Protein AF-A0A023EQU2-F1 (afdb_monomer_lite)

Radius of gyration: 35.56 Å; chains: 1; bounding box: 88×78×124 Å

Organism: Aedes albopictus (NCBI:txid7160)

Sequence (369 aa):
ERSNMHNITMAAKHLLVTWEKMLWKFNSVKTRIEELSNLYASFNSEYENIIVSLTQIDVKVTNIKHLQEETDAQTTETKLKCLRDLHNELKYVINLFDAQDELGSSLIELLPDKSVMSEEVQNRIMEYHQLANNIKLTLDSLLDQTNYGHTEKAERDYAVQVDTLSPLSLTAKDAYLYQLRTAIAEAKSNLALLKSSISEINASNFMTSTQTISKASAACESSIELIKHLNALLTSECNCSEEEAMSSSIKQESDKYTLYLSEWHTKQQKLEELSNDDYLTCPLCTNRNWQQIDNDLWRLEQWLSMAEASQRSQHTQPSNDIDTLEDAIQDHREFLLDLDSHKSIIKSLNIVGEHLATHTLDTEKDCKT

pLDDT: mean 80.55, std 15.15, range [35.25, 95.31]

Secondary structure (DSSP, 8-state):
-HHHHHHHHHHHHHHHHHHHHHHHHHHHHHHHHHHHHHHHHHHHHHHHHHHHHHHHHHHHHHHHHHHTTT-TTS-HHHHHHHHHHHHHHHHHHHTTHHHHHHHHHHHHHHSPTT-HHHHHHHHHHHHHHHHHHHHHHHHHHHHHHHHHHHHHHHHHHTS--------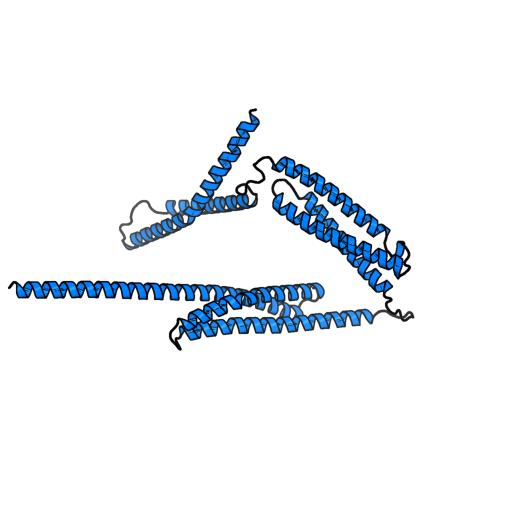----HHHHHHHHHHHHHHHHHHHHHHHHHHHHH--GGGHHHHHHHHHHHHHHHHHHHHHHHHHHHHHHHTS---TTTTTHHHHHHHHHHHHHHHHHHHHHHHHHHHHHTSTTSS-TTSSHHHHHHHHHHHHHHHHHHHHHHHHHHHS-SS--SSHHHHHHHHHHHHHHHHHHHHHHHHHHHHHHHHHHHHHHHHHHHHHTT-

InterPro domains:
  IPR052403 LINC complex-associated protein [PTHR47535] (12-365)

Structure (mmCIF, N/CA/C/O backbone):
data_AF-A0A023EQU2-F1
#
_entry.id   AF-A0A023EQU2-F1
#
loop_
_atom_site.group_PDB
_atom_site.id
_atom_site.type_symbol
_atom_site.label_atom_id
_atom_site.label_alt_id
_atom_site.label_comp_id
_atom_site.label_asym_id
_atom_site.label_entity_id
_atom_site.label_seq_id
_atom_site.pdbx_PDB_ins_code
_atom_site.Cartn_x
_atom_site.Cartn_y
_atom_site.Cartn_z
_atom_site.occupancy
_atom_site.B_iso_or_equiv
_atom_site.auth_seq_id
_atom_site.auth_comp_id
_atom_site.auth_asym_id
_atom_site.auth_atom_id
_atom_site.pdbx_PDB_model_num
ATOM 1 N N . GLU A 1 1 ? 26.580 -16.297 -72.692 1.00 54.62 1 GLU A N 1
ATOM 2 C CA . GLU A 1 1 ? 26.832 -15.219 -71.702 1.00 54.62 1 GLU A CA 1
ATOM 3 C C . GLU A 1 1 ? 25.562 -14.673 -71.034 1.00 54.62 1 GLU A C 1
ATOM 5 O O . GLU A 1 1 ? 25.450 -14.813 -69.823 1.00 54.62 1 GLU A O 1
ATOM 10 N N . ARG A 1 2 ? 24.555 -14.157 -71.765 1.00 56.75 2 ARG A N 1
ATOM 11 C CA . ARG A 1 2 ? 23.311 -13.602 -71.163 1.00 56.75 2 ARG A CA 1
ATOM 12 C C . ARG A 1 2 ? 22.527 -14.558 -70.244 1.00 56.75 2 ARG A C 1
ATOM 14 O O . ARG A 1 2 ? 22.042 -14.127 -69.205 1.00 56.75 2 ARG A O 1
ATOM 21 N N . SER A 1 3 ? 22.447 -15.848 -70.582 1.00 61.75 3 SER A N 1
ATOM 22 C CA . SER A 1 3 ? 21.775 -16.853 -69.735 1.00 61.75 3 SER A CA 1
ATOM 23 C C . SER A 1 3 ? 22.495 -17.090 -68.402 1.00 61.75 3 SER A C 1
ATOM 25 O O . SER A 1 3 ? 21.851 -17.398 -67.407 1.00 61.75 3 SER A O 1
ATOM 27 N N . ASN A 1 4 ? 23.821 -16.924 -68.369 1.00 68.25 4 ASN A N 1
ATOM 28 C CA . ASN A 1 4 ? 24.623 -17.146 -67.166 1.00 68.25 4 ASN A CA 1
ATOM 29 C C . ASN A 1 4 ? 24.463 -15.969 -66.190 1.00 68.25 4 ASN A C 1
ATOM 31 O O . ASN A 1 4 ? 24.266 -16.158 -64.996 1.00 68.25 4 ASN A O 1
ATOM 35 N N . MET A 1 5 ? 24.427 -14.746 -66.730 1.00 68.88 5 MET A N 1
ATOM 36 C CA . MET A 1 5 ? 24.171 -13.530 -65.958 1.00 68.88 5 MET A CA 1
ATOM 37 C C . MET A 1 5 ? 22.762 -13.527 -65.345 1.00 68.88 5 MET A C 1
ATOM 39 O O . MET A 1 5 ? 22.615 -13.220 -64.167 1.00 68.88 5 MET A O 1
ATOM 43 N N . HIS A 1 6 ? 21.739 -13.947 -66.101 1.00 76.06 6 HIS A N 1
ATOM 44 C CA . HIS A 1 6 ? 20.369 -14.071 -65.589 1.00 76.06 6 HIS A CA 1
ATOM 45 C C . HIS A 1 6 ? 20.263 -15.074 -64.428 1.00 76.06 6 HIS A C 1
ATOM 47 O O . HIS A 1 6 ? 19.652 -14.764 -63.406 1.00 76.06 6 HIS A O 1
ATOM 53 N N . ASN A 1 7 ? 20.916 -16.236 -64.543 1.00 78.56 7 ASN A N 1
ATOM 54 C CA . ASN A 1 7 ? 20.935 -17.249 -63.485 1.00 78.56 7 ASN A CA 1
ATOM 55 C C . ASN A 1 7 ? 21.607 -16.732 -62.202 1.00 78.56 7 ASN A C 1
ATOM 57 O O . ASN A 1 7 ? 21.079 -16.934 -61.110 1.00 78.56 7 ASN A O 1
ATOM 61 N N . ILE A 1 8 ? 22.723 -16.004 -62.328 1.00 79.12 8 ILE A N 1
ATOM 62 C CA . ILE A 1 8 ? 23.419 -15.391 -61.186 1.00 79.12 8 ILE A CA 1
ATOM 63 C C . ILE A 1 8 ? 22.542 -14.316 -60.525 1.00 79.12 8 ILE A C 1
ATOM 65 O O . ILE A 1 8 ? 22.414 -14.292 -59.302 1.00 79.12 8 ILE A O 1
ATOM 69 N N . THR A 1 9 ? 21.884 -13.453 -61.307 1.00 81.44 9 THR A N 1
ATOM 70 C CA . THR A 1 9 ? 20.987 -12.419 -60.760 1.00 81.44 9 THR A CA 1
ATOM 71 C C . THR A 1 9 ? 19.769 -13.024 -60.057 1.00 81.44 9 THR A C 1
ATOM 73 O O . THR A 1 9 ? 19.351 -12.521 -59.015 1.00 81.44 9 THR A O 1
ATOM 76 N N . MET A 1 10 ? 19.205 -14.115 -60.583 1.00 84.25 10 MET A N 1
ATOM 77 C CA . MET A 1 10 ? 18.092 -14.826 -59.942 1.00 84.25 10 MET A CA 1
ATOM 78 C C . MET A 1 10 ? 18.515 -15.509 -58.635 1.00 84.25 10 MET A C 1
ATOM 80 O O . MET A 1 10 ? 17.793 -15.413 -57.644 1.00 84.25 10 MET A O 1
ATOM 84 N N . ALA A 1 11 ? 19.702 -16.124 -58.593 1.00 85.06 11 ALA A N 1
ATOM 85 C CA . ALA A 1 11 ? 20.258 -16.705 -57.370 1.00 85.06 11 ALA A CA 1
ATOM 86 C C . ALA A 1 11 ? 20.533 -15.637 -56.295 1.00 85.06 11 ALA A C 1
ATOM 88 O O . ALA A 1 11 ? 20.167 -15.823 -55.135 1.00 85.06 11 ALA A O 1
ATOM 89 N N . ALA A 1 12 ? 21.098 -14.488 -56.683 1.00 84.56 12 ALA A N 1
ATOM 90 C CA . ALA A 1 12 ? 21.321 -13.359 -55.780 1.00 84.56 12 ALA A CA 1
ATOM 91 C C . ALA A 1 12 ? 20.002 -12.800 -55.217 1.00 84.56 12 ALA A C 1
ATOM 93 O O . ALA A 1 12 ? 19.894 -12.572 -54.014 1.00 84.56 12 ALA A O 1
ATOM 94 N N . LYS A 1 13 ? 18.964 -12.653 -56.054 1.00 88.94 13 LYS A N 1
ATOM 95 C CA . LYS A 1 13 ? 17.621 -12.254 -55.597 1.00 88.94 13 LYS A CA 1
ATOM 96 C C . LYS A 1 13 ? 17.021 -13.260 -54.613 1.00 88.94 13 LYS A C 1
ATOM 98 O O . LYS A 1 13 ? 16.461 -12.852 -53.602 1.00 88.94 13 LYS A O 1
ATOM 103 N N . HIS A 1 14 ? 17.149 -14.560 -54.879 1.00 91.69 14 HIS A N 1
ATOM 104 C CA . HIS A 1 14 ? 16.659 -15.595 -53.968 1.00 91.69 14 HIS A CA 1
ATOM 105 C C . HIS A 1 14 ? 17.388 -15.563 -52.614 1.00 91.69 14 HIS A C 1
ATOM 107 O O . HIS A 1 14 ? 16.750 -15.685 -51.566 1.00 91.69 14 HIS A O 1
ATOM 113 N N . LEU A 1 15 ? 18.710 -15.366 -52.623 1.00 91.50 15 LEU A N 1
ATOM 114 C CA . LEU A 1 15 ? 19.512 -15.194 -51.409 1.00 91.50 15 LEU A CA 1
ATOM 115 C C . LEU A 1 15 ? 19.062 -13.974 -50.600 1.00 91.50 15 LEU A C 1
ATOM 117 O O . LEU A 1 15 ? 18.853 -14.111 -49.399 1.00 91.50 15 LEU A O 1
ATOM 121 N N . LEU A 1 16 ? 18.836 -12.827 -51.247 1.00 91.62 16 LEU A N 1
ATOM 122 C CA . LEU A 1 16 ? 18.351 -11.615 -50.576 1.00 91.62 16 LEU A CA 1
ATOM 123 C C . LEU A 1 16 ? 16.978 -11.824 -49.923 1.00 91.62 16 LEU A C 1
ATOM 125 O O . LEU A 1 16 ? 16.813 -11.523 -48.747 1.00 91.62 16 LEU A O 1
ATOM 129 N N . VAL A 1 17 ? 16.020 -12.433 -50.629 1.00 92.75 17 VAL A N 1
ATOM 130 C CA . VAL A 1 17 ? 14.689 -12.734 -50.063 1.00 92.75 17 VAL A CA 1
ATOM 131 C C . VAL A 1 17 ? 14.781 -13.732 -48.903 1.00 92.75 17 VAL A C 1
ATOM 133 O O . VAL A 1 17 ? 14.042 -13.638 -47.922 1.00 92.75 17 VAL A O 1
ATOM 136 N N . THR A 1 18 ? 15.682 -14.712 -48.997 1.00 91.44 18 THR A N 1
ATOM 137 C CA . THR A 1 18 ? 15.910 -15.679 -47.913 1.00 91.44 18 THR A CA 1
ATOM 138 C C . THR A 1 18 ? 16.528 -14.992 -46.695 1.00 91.44 18 THR A C 1
ATOM 140 O O . THR A 1 18 ? 16.096 -15.248 -45.572 1.00 91.44 18 THR A O 1
ATOM 143 N N . TRP A 1 19 ? 17.478 -14.081 -46.917 1.00 92.81 19 TRP A N 1
ATOM 144 C CA . TRP A 1 19 ? 18.101 -13.264 -45.881 1.00 92.81 19 TRP A CA 1
ATOM 145 C C . TRP A 1 19 ? 17.085 -12.364 -45.172 1.00 92.81 19 TRP A C 1
ATOM 147 O O . TRP A 1 19 ? 17.030 -12.367 -43.947 1.00 92.81 19 TRP A O 1
ATOM 157 N N . GLU A 1 20 ? 16.213 -11.676 -45.911 1.00 92.19 20 GLU A N 1
ATOM 158 C CA . GLU A 1 20 ? 15.146 -10.845 -45.333 1.00 92.19 20 GLU A CA 1
ATOM 159 C C . GLU A 1 20 ? 14.189 -11.661 -44.452 1.00 92.19 20 GLU A C 1
ATOM 161 O O . GLU A 1 20 ? 13.874 -11.265 -43.328 1.00 92.19 20 GLU A O 1
ATOM 166 N N . LYS A 1 21 ? 13.771 -12.847 -44.916 1.00 92.81 21 LYS A N 1
ATOM 167 C CA . LYS A 1 21 ? 12.936 -13.759 -44.116 1.00 92.81 21 LYS A CA 1
ATOM 168 C C . LYS A 1 21 ? 13.650 -14.234 -42.853 1.00 92.81 21 LYS A C 1
ATOM 170 O O . LYS A 1 21 ? 13.015 -14.392 -41.812 1.00 92.81 21 LYS A O 1
ATOM 175 N N . MET A 1 22 ? 14.951 -14.498 -42.946 1.00 93.12 22 MET A N 1
ATOM 176 C CA . MET A 1 22 ? 15.764 -14.931 -41.815 1.00 93.12 22 MET A CA 1
ATOM 177 C C . MET A 1 22 ? 15.936 -13.801 -40.794 1.00 93.12 22 MET A C 1
ATOM 179 O O . MET A 1 22 ? 15.752 -14.038 -39.604 1.00 93.12 22 MET A O 1
ATOM 183 N N . LEU A 1 23 ? 16.177 -12.571 -41.255 1.00 93.25 23 LEU A N 1
ATOM 184 C CA . LEU A 1 23 ? 16.256 -11.375 -40.416 1.00 93.25 23 LEU A CA 1
ATOM 185 C C . LEU A 1 23 ? 14.955 -11.147 -39.636 1.00 93.25 23 LEU A C 1
ATOM 187 O O . LEU A 1 23 ? 14.995 -10.915 -38.431 1.00 93.25 23 LEU A O 1
ATOM 191 N N . TRP A 1 24 ? 13.799 -11.281 -40.294 1.00 92.50 24 TRP A N 1
ATOM 192 C CA . TRP A 1 24 ? 12.503 -11.165 -39.620 1.00 92.50 24 TRP A CA 1
ATOM 193 C C . TRP A 1 24 ? 12.312 -12.239 -38.541 1.00 92.50 24 TRP A C 1
ATOM 195 O O . TRP A 1 24 ? 11.904 -11.923 -37.425 1.00 92.50 24 TRP A O 1
ATOM 205 N N . LYS A 1 25 ? 12.670 -13.498 -38.834 1.00 92.62 25 LYS A N 1
ATOM 206 C CA . LYS A 1 25 ? 12.616 -14.584 -37.843 1.00 92.62 25 LYS A CA 1
ATOM 207 C C . LYS A 1 25 ? 13.546 -14.327 -36.658 1.00 92.62 25 LYS A C 1
ATOM 209 O O . LYS A 1 25 ? 13.133 -14.544 -35.525 1.00 92.62 25 LYS A O 1
ATOM 214 N N . PHE A 1 26 ? 14.766 -13.846 -36.901 1.00 93.25 26 PHE A N 1
ATOM 215 C CA . PHE A 1 26 ? 15.694 -13.492 -35.827 1.00 93.25 26 PHE A CA 1
ATOM 216 C C . PHE A 1 26 ? 15.159 -12.361 -34.958 1.00 93.25 26 PHE A C 1
ATOM 218 O O . PHE A 1 26 ? 15.208 -12.476 -33.739 1.00 93.25 26 PHE A O 1
ATOM 225 N N . ASN A 1 27 ? 14.599 -11.313 -35.564 1.00 92.06 27 ASN A N 1
ATOM 226 C CA . ASN A 1 27 ? 13.986 -10.223 -34.812 1.00 92.06 27 ASN A CA 1
ATOM 227 C C . ASN A 1 27 ? 12.794 -10.715 -33.984 1.00 92.06 27 ASN A C 1
ATOM 229 O O . ASN A 1 27 ? 12.687 -10.362 -32.820 1.00 92.06 27 ASN A O 1
ATOM 233 N N . SER A 1 28 ? 11.951 -11.591 -34.536 1.00 92.38 28 SER A N 1
ATOM 234 C CA . SER A 1 28 ? 10.831 -12.184 -33.796 1.00 92.38 28 SER A CA 1
ATOM 235 C C . SER A 1 28 ? 11.297 -13.032 -32.606 1.00 92.38 28 SER A C 1
ATOM 237 O O . SER A 1 28 ? 10.741 -12.907 -31.518 1.00 92.38 28 SER A O 1
ATOM 239 N N . VAL A 1 29 ? 12.340 -13.852 -32.779 1.00 91.94 29 VAL A N 1
ATOM 240 C CA . VAL A 1 29 ? 12.936 -14.633 -31.681 1.00 91.94 29 VAL A CA 1
ATOM 241 C C . VAL A 1 29 ? 13.567 -13.715 -30.636 1.00 91.94 29 VAL A C 1
ATOM 243 O O . VAL A 1 29 ? 13.380 -13.940 -29.445 1.00 91.94 29 VAL A O 1
ATOM 246 N N . LYS A 1 30 ? 14.268 -12.661 -31.067 1.00 93.19 30 LYS A N 1
ATOM 247 C CA . LYS A 1 30 ? 14.858 -11.658 -30.177 1.00 93.19 30 LYS A CA 1
ATOM 248 C C . LYS A 1 30 ? 13.786 -10.994 -29.311 1.00 93.19 30 LYS A C 1
ATOM 250 O O . LYS A 1 30 ? 13.916 -11.020 -28.095 1.00 93.19 30 LYS A O 1
ATOM 255 N N . THR A 1 31 ? 12.713 -10.488 -29.919 1.00 92.62 31 THR A N 1
ATOM 256 C CA . THR A 1 31 ? 11.594 -9.876 -29.186 1.00 92.62 31 THR A CA 1
ATOM 257 C C . THR A 1 31 ? 10.970 -10.858 -28.200 1.00 92.62 31 THR A C 1
ATOM 259 O O . THR A 1 31 ? 10.714 -10.501 -27.058 1.00 92.62 31 THR A O 1
ATOM 262 N N . ARG A 1 32 ? 10.798 -12.126 -28.592 1.00 89.50 32 ARG A N 1
ATOM 263 C CA . ARG A 1 32 ? 10.249 -13.152 -27.698 1.00 89.50 32 ARG A CA 1
ATOM 264 C C . ARG A 1 32 ? 11.156 -13.449 -26.500 1.00 89.50 32 ARG A C 1
ATOM 266 O O . ARG A 1 32 ? 10.656 -13.663 -25.401 1.00 89.50 32 ARG A O 1
ATOM 273 N N . ILE A 1 33 ? 12.473 -13.464 -26.701 1.00 89.31 33 ILE A N 1
ATOM 274 C CA . ILE A 1 33 ? 13.450 -13.620 -25.613 1.00 89.31 33 ILE A CA 1
ATOM 275 C C . ILE A 1 33 ? 13.420 -12.399 -24.686 1.00 89.31 33 ILE A C 1
ATOM 277 O O . ILE A 1 33 ? 13.447 -12.571 -23.473 1.00 89.31 33 ILE A O 1
ATOM 281 N N . GLU A 1 34 ? 13.325 -11.186 -25.234 1.00 91.94 34 GLU A N 1
ATOM 282 C CA . GLU A 1 34 ? 13.206 -9.948 -24.449 1.00 91.94 34 GLU A CA 1
ATOM 283 C C . GLU A 1 34 ? 11.921 -9.936 -23.605 1.00 91.94 34 GLU A C 1
ATOM 285 O O . GLU A 1 34 ? 11.975 -9.629 -22.417 1.00 91.94 34 GLU A O 1
ATOM 290 N N . GLU A 1 35 ? 10.781 -10.347 -24.172 1.00 90.88 35 GLU A N 1
ATOM 291 C CA . GLU A 1 35 ? 9.515 -10.508 -23.441 1.00 90.88 35 GLU A CA 1
ATOM 292 C C . GLU A 1 35 ? 9.653 -11.484 -22.265 1.00 90.88 35 GLU A C 1
ATOM 294 O O . GLU A 1 35 ? 9.277 -11.152 -21.142 1.00 90.88 35 GLU A O 1
ATOM 299 N N . LEU A 1 36 ? 10.226 -12.669 -22.501 1.00 89.25 36 LEU A N 1
ATOM 300 C CA . LEU A 1 36 ? 10.436 -13.674 -21.454 1.00 89.25 36 LEU A CA 1
ATOM 301 C C . LEU A 1 36 ? 11.405 -13.188 -20.375 1.00 89.25 36 LEU A C 1
ATOM 303 O O . LEU A 1 36 ? 11.161 -13.399 -19.190 1.00 89.25 36 LEU A O 1
ATOM 307 N N . SER A 1 37 ? 12.479 -12.509 -20.779 1.00 89.88 37 SER A N 1
ATOM 308 C CA . SER A 1 37 ? 13.448 -11.924 -19.854 1.00 89.88 37 SER A CA 1
ATOM 309 C C . SER A 1 37 ? 12.798 -10.874 -18.955 1.00 89.88 37 SER A C 1
ATOM 311 O O . SER A 1 37 ? 13.077 -10.845 -17.760 1.00 89.88 37 SER A O 1
ATOM 313 N N . ASN A 1 38 ? 11.924 -10.032 -19.510 1.00 91.31 38 ASN A N 1
ATOM 314 C CA . ASN A 1 38 ? 11.213 -9.011 -18.745 1.00 91.31 38 ASN A CA 1
ATOM 315 C C . ASN A 1 38 ? 10.220 -9.638 -17.764 1.00 91.31 38 ASN A C 1
ATOM 317 O O . ASN A 1 38 ? 10.201 -9.252 -16.600 1.00 91.31 38 ASN A O 1
ATOM 321 N N . LEU A 1 39 ? 9.445 -10.638 -18.200 1.00 90.62 39 LEU A N 1
ATOM 322 C CA . LEU A 1 39 ? 8.518 -11.358 -17.322 1.00 90.62 39 LEU A CA 1
ATOM 323 C C . LEU A 1 39 ? 9.254 -12.038 -16.160 1.00 90.62 39 LEU A C 1
ATOM 325 O O . LEU A 1 39 ? 8.819 -11.939 -15.016 1.00 90.62 39 LEU A O 1
ATOM 329 N N . TYR A 1 40 ? 10.392 -12.680 -16.437 1.00 91.50 40 TYR A N 1
ATOM 330 C CA . TYR A 1 40 ? 11.209 -13.322 -15.408 1.00 91.50 40 TYR A CA 1
ATOM 331 C C . TYR A 1 40 ? 11.814 -12.304 -14.430 1.00 91.50 40 TYR A C 1
ATOM 333 O O . TYR A 1 40 ? 11.821 -12.535 -13.223 1.00 91.50 40 TYR A O 1
ATOM 341 N N . ALA A 1 41 ? 12.279 -11.154 -14.928 1.00 92.06 41 ALA A N 1
ATOM 342 C CA . ALA A 1 41 ? 12.784 -10.072 -14.086 1.00 92.06 41 ALA A CA 1
ATOM 343 C C . ALA A 1 41 ? 11.689 -9.500 -13.171 1.00 92.06 41 ALA A C 1
ATOM 345 O O . ALA A 1 41 ? 11.928 -9.312 -11.979 1.00 92.06 41 ALA A O 1
ATOM 346 N N . SER A 1 42 ? 10.481 -9.280 -13.701 1.00 93.31 42 SER A N 1
ATOM 347 C CA . SER A 1 42 ? 9.328 -8.843 -12.909 1.00 93.31 42 SER A CA 1
ATOM 348 C C . SER A 1 42 ? 8.954 -9.864 -11.836 1.00 93.31 42 SER A C 1
ATOM 350 O O . SER A 1 42 ? 8.802 -9.488 -10.677 1.00 93.31 42 SER A O 1
ATOM 352 N N . PHE A 1 43 ? 8.886 -11.152 -12.187 1.00 94.31 43 PHE A N 1
ATOM 353 C CA . PHE A 1 43 ? 8.628 -12.218 -11.218 1.00 94.31 43 PHE A CA 1
ATOM 354 C C . PHE A 1 43 ? 9.680 -12.242 -10.104 1.00 94.31 43 PHE A C 1
ATOM 356 O O . PHE A 1 43 ? 9.320 -12.288 -8.931 1.00 94.31 43 PHE A O 1
ATOM 363 N N . ASN A 1 44 ? 10.970 -12.162 -10.440 1.00 93.06 44 ASN A N 1
ATOM 364 C CA . ASN A 1 44 ? 12.031 -12.163 -9.432 1.00 93.06 44 ASN A CA 1
ATOM 365 C C . ASN A 1 44 ? 11.975 -10.942 -8.513 1.00 93.06 44 ASN A C 1
ATOM 367 O O . ASN A 1 44 ? 12.163 -11.096 -7.311 1.00 93.06 44 ASN A O 1
ATOM 371 N N . SER A 1 45 ? 11.673 -9.760 -9.051 1.00 93.19 45 SER A N 1
ATOM 372 C CA . SER A 1 45 ? 11.535 -8.549 -8.239 1.00 93.19 45 SER A CA 1
ATOM 373 C C . SER A 1 45 ? 10.403 -8.674 -7.217 1.00 93.19 45 SER A C 1
ATOM 375 O O . SER A 1 45 ? 10.589 -8.332 -6.052 1.00 93.19 45 SER A O 1
ATOM 377 N N . GLU A 1 46 ? 9.236 -9.175 -7.626 1.00 92.81 46 GLU A N 1
ATOM 378 C CA . GLU A 1 46 ? 8.104 -9.366 -6.711 1.00 92.81 46 GLU A CA 1
ATOM 379 C C . GLU A 1 46 ? 8.361 -10.493 -5.704 1.00 92.81 46 GLU A C 1
ATOM 381 O O . GLU A 1 46 ? 8.043 -10.366 -4.522 1.00 92.81 46 GLU A O 1
ATOM 386 N N . TYR A 1 47 ? 9.024 -11.566 -6.138 1.00 94.56 47 TYR A N 1
ATOM 387 C CA . TYR A 1 47 ? 9.476 -12.641 -5.260 1.00 94.56 47 TYR A CA 1
ATOM 388 C C . TYR A 1 47 ? 10.398 -12.111 -4.150 1.00 94.56 47 TYR A C 1
ATOM 390 O O . TYR A 1 47 ? 10.179 -12.394 -2.972 1.00 94.56 47 TYR A O 1
ATOM 398 N N . GLU A 1 48 ? 11.403 -11.308 -4.506 1.00 94.25 48 GLU A N 1
ATOM 399 C CA . GLU A 1 48 ? 12.332 -10.705 -3.546 1.00 94.25 48 GLU A CA 1
ATOM 400 C C . GLU A 1 48 ? 11.599 -9.782 -2.561 1.00 94.25 48 GLU A C 1
ATOM 402 O O . GLU A 1 48 ? 11.825 -9.871 -1.351 1.00 94.25 48 GLU A O 1
ATOM 407 N N . ASN A 1 49 ? 10.655 -8.968 -3.046 1.00 93.94 49 ASN A N 1
ATOM 408 C CA . ASN A 1 49 ? 9.820 -8.105 -2.204 1.00 93.94 49 ASN A CA 1
ATOM 409 C C . ASN A 1 49 ? 8.989 -8.906 -1.187 1.00 93.94 49 ASN A C 1
ATOM 411 O O . ASN A 1 49 ? 8.917 -8.541 -0.006 1.00 93.94 49 ASN A O 1
ATOM 415 N N . ILE A 1 50 ? 8.375 -10.009 -1.629 1.00 94.50 50 ILE A N 1
ATOM 416 C CA . ILE A 1 50 ? 7.597 -10.909 -0.771 1.00 94.50 50 ILE A CA 1
ATOM 417 C C . ILE A 1 50 ? 8.495 -11.534 0.298 1.00 94.50 50 ILE A C 1
ATOM 419 O O . ILE A 1 50 ? 8.165 -11.471 1.483 1.00 94.50 50 ILE A O 1
ATOM 423 N N . ILE A 1 51 ? 9.646 -12.092 -0.084 1.00 95.31 51 ILE A N 1
ATOM 424 C CA . ILE A 1 51 ? 10.572 -12.742 0.853 1.00 95.31 51 ILE A CA 1
ATOM 425 C C . ILE A 1 51 ? 11.108 -11.753 1.890 1.00 95.31 51 ILE A C 1
ATOM 427 O O . ILE A 1 51 ? 11.127 -12.067 3.081 1.00 95.31 51 ILE A O 1
ATOM 431 N N . VAL A 1 52 ? 11.496 -10.542 1.485 1.00 94.44 52 VAL A N 1
ATOM 432 C CA . VAL A 1 52 ? 11.938 -9.500 2.427 1.00 94.44 52 VAL A CA 1
ATOM 433 C C . VAL A 1 52 ? 10.821 -9.147 3.411 1.00 94.44 52 VAL A C 1
ATOM 435 O O . VAL A 1 52 ? 11.062 -9.049 4.612 1.00 94.44 52 VAL A O 1
ATOM 438 N N . SER A 1 53 ? 9.584 -9.015 2.935 1.00 92.94 53 SER A N 1
ATOM 439 C CA . SER A 1 53 ? 8.442 -8.707 3.802 1.00 92.94 53 SER A CA 1
ATOM 440 C C . SER A 1 53 ? 8.154 -9.843 4.789 1.00 92.94 53 SER A C 1
ATOM 442 O O . SER A 1 53 ? 7.990 -9.604 5.985 1.00 92.94 53 SER A O 1
ATOM 444 N N . LEU A 1 54 ? 8.147 -11.094 4.318 1.00 94.00 54 LEU A N 1
ATOM 445 C CA . LEU A 1 54 ? 7.928 -12.269 5.165 1.00 94.00 54 LEU A CA 1
ATOM 446 C C . LEU A 1 54 ? 9.042 -12.441 6.199 1.00 94.00 54 LEU A C 1
ATOM 448 O O . LEU A 1 54 ? 8.749 -12.658 7.369 1.00 94.00 54 LEU A O 1
ATOM 452 N N . THR A 1 55 ? 10.307 -12.293 5.808 1.00 91.88 55 THR A N 1
ATOM 453 C CA . THR A 1 55 ? 11.440 -12.387 6.743 1.00 91.88 55 THR A CA 1
ATOM 454 C C . THR A 1 55 ? 11.421 -11.275 7.790 1.00 91.88 55 THR A C 1
ATOM 456 O O . THR A 1 55 ? 11.715 -11.533 8.955 1.00 91.88 55 THR A O 1
ATOM 459 N N . GLN A 1 56 ? 11.005 -10.053 7.439 1.00 92.94 56 GLN A N 1
ATOM 460 C CA . GLN A 1 56 ? 10.805 -8.987 8.426 1.00 92.94 56 GLN A CA 1
ATOM 461 C C . GLN A 1 56 ? 9.714 -9.343 9.441 1.00 92.94 56 GLN A C 1
ATOM 463 O O . GLN A 1 56 ? 9.902 -9.123 10.640 1.00 92.94 56 GLN A O 1
ATOM 468 N N . ILE A 1 57 ? 8.590 -9.906 8.984 1.00 91.75 57 ILE A N 1
ATOM 469 C CA . ILE A 1 57 ? 7.524 -10.381 9.875 1.00 91.75 57 ILE A CA 1
ATOM 470 C C . ILE A 1 57 ? 8.053 -11.519 10.757 1.00 91.75 57 ILE A C 1
ATOM 472 O O . ILE A 1 57 ? 7.867 -11.472 11.971 1.00 91.75 57 ILE A O 1
ATOM 476 N N . ASP A 1 58 ? 8.768 -12.490 10.190 1.00 91.81 58 ASP A N 1
ATOM 477 C CA . ASP A 1 58 ? 9.340 -13.624 10.923 1.00 91.81 58 ASP A CA 1
ATOM 478 C C . ASP A 1 58 ? 10.318 -13.182 12.020 1.00 91.81 58 ASP A C 1
ATOM 480 O O . ASP A 1 58 ? 10.238 -13.654 13.154 1.00 91.81 58 ASP A O 1
ATOM 484 N N . VAL A 1 59 ? 11.182 -12.200 11.739 1.00 90.44 59 VAL A N 1
ATOM 485 C CA . VAL A 1 59 ? 12.083 -11.609 12.741 1.00 90.44 59 VAL A CA 1
ATOM 486 C C . VAL A 1 59 ? 11.289 -10.938 13.861 1.00 90.44 59 VAL A C 1
ATOM 488 O O . VAL A 1 59 ? 11.598 -11.146 15.034 1.00 90.44 59 VAL A O 1
ATOM 491 N N . LYS A 1 60 ? 10.244 -10.160 13.541 1.00 88.62 60 LYS A N 1
ATOM 492 C CA . LYS A 1 60 ? 9.379 -9.536 14.561 1.00 88.62 60 LYS A CA 1
ATOM 493 C C . LYS A 1 60 ? 8.682 -10.598 15.425 1.00 88.62 60 LYS A C 1
ATOM 495 O O . LYS A 1 60 ? 8.659 -10.462 16.646 1.00 88.62 60 LYS A O 1
ATOM 500 N N . VAL A 1 61 ? 8.165 -11.666 14.815 1.00 88.50 61 VAL A N 1
ATOM 501 C CA . VAL A 1 61 ? 7.505 -12.790 15.505 1.00 88.50 61 VAL A CA 1
ATOM 502 C C . VAL A 1 61 ? 8.486 -13.542 16.403 1.00 88.50 61 VAL A C 1
ATOM 504 O O . VAL A 1 61 ? 8.196 -13.795 17.572 1.00 88.50 61 VAL A O 1
ATOM 507 N N . THR A 1 62 ? 9.674 -13.841 15.886 1.00 86.56 62 THR A N 1
ATOM 508 C CA . THR A 1 62 ? 10.752 -14.520 16.610 1.00 86.56 62 THR A CA 1
ATOM 509 C C . THR A 1 62 ? 11.239 -13.678 17.789 1.00 86.56 62 THR A C 1
ATOM 511 O O . THR A 1 62 ? 11.387 -14.194 18.896 1.00 86.56 62 THR A O 1
ATOM 514 N N . ASN A 1 63 ? 11.381 -12.364 17.609 1.00 84.81 63 ASN A N 1
ATOM 515 C CA . ASN A 1 63 ? 11.714 -11.447 18.697 1.00 84.81 63 ASN A CA 1
ATOM 516 C C . ASN A 1 63 ? 10.647 -11.452 19.795 1.00 84.81 63 ASN A C 1
ATOM 518 O O . ASN A 1 63 ? 11.002 -11.509 20.966 1.00 84.81 63 ASN A O 1
ATOM 522 N N . ILE A 1 64 ? 9.354 -11.440 19.451 1.00 82.19 64 ILE A N 1
ATOM 523 C CA . ILE A 1 64 ? 8.277 -11.525 20.453 1.00 82.19 64 ILE A CA 1
ATOM 524 C C . ILE A 1 64 ? 8.349 -12.852 21.210 1.00 82.19 64 ILE A C 1
ATOM 526 O O . ILE A 1 64 ? 8.256 -12.854 22.436 1.00 82.19 64 ILE A O 1
ATOM 530 N N . LYS A 1 65 ? 8.576 -13.958 20.495 1.00 79.06 65 LYS A N 1
ATOM 531 C CA . LYS A 1 65 ? 8.713 -15.295 21.080 1.00 79.06 65 LYS A CA 1
ATOM 532 C C . LYS A 1 65 ? 9.875 -15.384 22.077 1.00 79.06 65 LYS A C 1
ATOM 534 O O . LYS A 1 65 ? 9.707 -15.988 23.129 1.00 79.06 65 LYS A O 1
ATOM 539 N N . HIS A 1 66 ? 11.026 -14.781 21.772 1.00 71.00 66 HIS A N 1
ATOM 540 C CA . HIS A 1 66 ? 12.212 -14.820 22.641 1.00 71.00 66 HIS A CA 1
ATOM 541 C C . HIS A 1 66 ? 12.188 -13.769 23.761 1.00 71.00 66 HIS A C 1
ATOM 543 O O . HIS A 1 66 ? 12.576 -14.064 24.886 1.00 71.00 66 HIS A O 1
ATOM 549 N N . LEU A 1 67 ? 11.659 -12.567 23.513 1.00 63.09 67 LEU A N 1
ATOM 550 C CA . LEU A 1 67 ? 11.493 -11.525 24.542 1.00 63.09 67 LEU A CA 1
ATOM 551 C C . LEU A 1 67 ? 10.431 -11.889 25.594 1.00 63.09 67 LEU A C 1
ATOM 553 O O . LEU A 1 67 ? 10.344 -11.250 26.644 1.00 63.09 67 LEU A O 1
ATOM 557 N N . GLN A 1 68 ? 9.634 -12.930 25.341 1.00 56.81 68 GLN A N 1
ATOM 558 C CA . GLN A 1 68 ? 8.730 -13.531 26.318 1.00 56.81 68 GLN A CA 1
ATOM 559 C C . GLN A 1 68 ? 9.477 -14.121 27.528 1.00 56.81 68 GLN A C 1
ATOM 561 O O . GLN A 1 68 ? 8.871 -14.260 28.587 1.00 56.81 68 GLN A O 1
ATOM 566 N N . GLU A 1 69 ? 10.779 -14.399 27.395 1.00 50.94 69 GLU A N 1
ATOM 567 C CA . GLU A 1 69 ? 11.623 -14.966 28.453 1.00 50.94 69 GLU A CA 1
ATOM 568 C C . GLU A 1 69 ? 12.335 -13.901 29.316 1.00 50.94 69 GLU A C 1
ATOM 570 O O . GLU A 1 69 ? 12.763 -14.225 30.422 1.00 50.94 69 GLU A O 1
ATOM 575 N N . GLU A 1 70 ? 12.426 -12.631 28.883 1.00 45.88 70 GLU A N 1
ATOM 576 C CA . GLU A 1 70 ? 13.308 -11.639 29.534 1.00 45.88 70 GLU A CA 1
ATOM 577 C C . GLU A 1 70 ? 12.645 -10.342 30.041 1.00 45.88 70 GLU A C 1
ATOM 579 O O . GLU A 1 70 ? 13.325 -9.537 30.682 1.00 45.88 70 GLU A O 1
ATOM 584 N N . THR A 1 71 ? 11.353 -10.055 29.809 1.00 43.81 71 THR A N 1
ATOM 585 C CA . THR A 1 71 ? 10.786 -8.769 30.292 1.00 43.81 71 THR A CA 1
ATOM 586 C C . THR A 1 71 ? 9.309 -8.808 30.712 1.00 43.81 71 THR A C 1
ATOM 588 O O . THR A 1 71 ? 8.384 -8.773 29.897 1.00 43.81 71 THR A O 1
ATOM 591 N N . ASP A 1 72 ? 9.093 -8.750 32.030 1.00 46.84 72 ASP A N 1
ATOM 592 C CA . ASP A 1 72 ? 7.798 -8.675 32.734 1.00 46.84 72 ASP A CA 1
ATOM 593 C C . ASP A 1 72 ? 7.075 -7.307 32.638 1.00 46.84 72 ASP A C 1
ATOM 595 O O . ASP A 1 72 ? 6.064 -7.085 33.304 1.00 46.84 72 ASP A O 1
ATOM 599 N N . ALA A 1 73 ? 7.559 -6.362 31.823 1.00 46.12 73 ALA A N 1
ATOM 600 C CA . ALA A 1 73 ? 7.104 -4.963 31.863 1.00 46.12 73 ALA A CA 1
ATOM 601 C C . ALA A 1 73 ? 6.063 -4.555 30.796 1.00 46.12 73 ALA A C 1
ATOM 603 O O . ALA A 1 73 ? 5.520 -3.454 30.877 1.00 46.12 73 ALA A O 1
ATOM 604 N N . GLN A 1 74 ? 5.754 -5.398 29.803 1.00 56.34 74 GLN A N 1
ATOM 605 C CA . GLN A 1 74 ? 4.718 -5.096 28.800 1.00 56.34 74 GLN A CA 1
ATOM 606 C C . GLN A 1 74 ? 3.371 -5.706 29.190 1.00 56.34 74 GLN A C 1
ATOM 608 O O . GLN A 1 74 ? 3.248 -6.924 29.338 1.00 56.34 74 GLN A O 1
ATOM 613 N N . THR A 1 75 ? 2.346 -4.856 29.309 1.00 61.97 75 THR A N 1
ATOM 614 C CA . THR A 1 75 ? 0.952 -5.260 29.530 1.00 61.97 75 THR A CA 1
ATOM 615 C C . THR A 1 75 ? 0.523 -6.248 28.448 1.00 61.97 75 THR A C 1
ATOM 617 O O . THR A 1 75 ? 0.711 -5.998 27.257 1.00 61.97 75 THR A O 1
ATOM 620 N N . THR A 1 76 ? -0.073 -7.370 28.850 1.00 64.31 76 THR A N 1
ATOM 621 C CA . THR A 1 76 ? -0.548 -8.454 27.966 1.00 64.31 76 THR A CA 1
ATOM 622 C C . THR A 1 76 ? -1.430 -7.950 26.819 1.00 64.31 76 THR A C 1
ATOM 624 O O . THR A 1 76 ? -1.347 -8.458 25.706 1.00 64.31 76 THR A O 1
ATOM 627 N N . GLU A 1 77 ? -2.189 -6.879 27.047 1.00 67.00 77 GLU A N 1
ATOM 628 C CA . GLU A 1 77 ? -3.018 -6.207 26.043 1.00 67.00 77 GLU A CA 1
ATOM 629 C C . GLU A 1 77 ? -2.209 -5.521 24.924 1.00 67.00 77 GLU A C 1
ATOM 631 O O . GLU A 1 77 ? -2.570 -5.602 23.749 1.00 67.00 77 GLU A O 1
ATOM 636 N N . THR A 1 78 ? -1.057 -4.920 25.247 1.00 74.12 78 THR A N 1
ATOM 637 C CA . THR A 1 78 ? -0.151 -4.339 24.235 1.00 74.12 78 THR A CA 1
ATOM 638 C C . THR A 1 78 ? 0.516 -5.418 23.380 1.00 74.12 78 THR A C 1
ATOM 640 O O . THR A 1 78 ? 0.688 -5.226 22.176 1.00 74.12 78 THR A O 1
ATOM 643 N N . LYS A 1 79 ? 0.806 -6.587 23.971 1.00 74.50 79 LYS A N 1
ATOM 644 C CA . LYS A 1 79 ? 1.333 -7.759 23.255 1.00 74.50 79 LYS A CA 1
ATOM 645 C C . LYS A 1 79 ? 0.288 -8.353 22.308 1.00 74.50 79 LYS A C 1
ATOM 647 O O . LYS A 1 79 ? 0.596 -8.598 21.146 1.00 74.50 79 LYS A O 1
ATOM 652 N N . LEU A 1 80 ? -0.961 -8.503 22.762 1.00 78.94 80 LEU A N 1
ATOM 653 C CA . LEU A 1 80 ? -2.072 -8.963 21.918 1.00 78.94 80 LEU A CA 1
ATOM 654 C C . LEU A 1 80 ? -2.339 -8.022 20.741 1.00 78.94 80 LEU A C 1
ATOM 656 O O . LEU A 1 80 ? -2.577 -8.490 19.628 1.00 78.94 80 LEU A O 1
ATOM 660 N N . LYS A 1 81 ? -2.267 -6.704 20.964 1.00 84.12 81 LYS A N 1
ATOM 661 C CA . LYS A 1 81 ? -2.380 -5.721 19.882 1.00 84.12 81 LYS A CA 1
ATOM 662 C C . LYS A 1 81 ? -1.257 -5.894 18.854 1.00 84.12 81 LYS A C 1
ATOM 664 O O . LYS A 1 81 ? -1.550 -6.017 17.673 1.00 84.12 81 LYS A O 1
ATOM 669 N N . CYS A 1 82 ? -0.007 -6.002 19.305 1.00 84.88 82 CYS A N 1
ATOM 670 C CA . CYS A 1 82 ? 1.146 -6.199 18.424 1.00 84.88 82 CYS A CA 1
ATOM 671 C C . CYS A 1 82 ? 1.051 -7.499 17.602 1.00 84.88 82 CYS A C 1
ATOM 673 O O . CYS A 1 82 ? 1.267 -7.477 16.393 1.00 84.88 82 CYS A O 1
ATOM 675 N N . LEU A 1 83 ? 0.648 -8.618 18.218 1.00 86.31 83 LEU A N 1
ATOM 676 C CA . LEU A 1 83 ? 0.431 -9.885 17.508 1.00 86.31 83 LEU A CA 1
ATOM 677 C C . LEU A 1 83 ? -0.692 -9.785 16.464 1.00 86.31 83 LEU A C 1
ATOM 679 O O . LEU A 1 83 ? -0.574 -10.339 15.372 1.00 86.31 83 LEU A O 1
ATOM 683 N N . ARG A 1 84 ? -1.771 -9.052 16.767 1.00 86.38 84 ARG A N 1
ATOM 684 C CA . ARG A 1 84 ? -2.869 -8.813 15.820 1.00 86.38 84 ARG A CA 1
ATOM 685 C C . ARG A 1 84 ? -2.432 -7.928 14.650 1.00 86.38 84 ARG A C 1
ATOM 687 O O . ARG A 1 84 ? -2.820 -8.200 13.517 1.00 86.38 84 ARG A O 1
ATOM 694 N N . ASP A 1 85 ? -1.608 -6.917 14.910 1.00 88.62 85 ASP A N 1
ATOM 695 C CA . ASP A 1 85 ? -1.031 -6.058 13.874 1.00 88.62 85 ASP A CA 1
ATOM 696 C C . ASP A 1 85 ? -0.114 -6.871 12.940 1.00 88.62 85 ASP A C 1
ATOM 698 O O . ASP A 1 85 ? -0.267 -6.796 11.723 1.00 88.62 85 ASP A O 1
ATOM 702 N N . LEU A 1 86 ? 0.734 -7.755 13.484 1.00 90.62 86 LEU A N 1
ATOM 703 C CA . LEU A 1 86 ? 1.561 -8.676 12.689 1.00 90.62 86 LEU A CA 1
ATOM 704 C C . LEU A 1 86 ? 0.735 -9.668 11.863 1.00 90.62 86 LEU A C 1
ATOM 706 O O . LEU A 1 86 ? 1.076 -9.953 10.717 1.00 90.62 86 LEU A O 1
ATOM 710 N N . HIS A 1 87 ? -0.376 -10.172 12.404 1.00 90.56 87 HIS A N 1
ATOM 711 C CA . HIS A 1 87 ? -1.287 -11.032 11.648 1.00 90.56 87 HIS A CA 1
ATOM 712 C C . HIS A 1 87 ? -1.950 -10.270 10.482 1.00 90.56 87 HIS A C 1
ATOM 714 O O . HIS A 1 87 ? -2.194 -10.842 9.416 1.00 90.56 87 HIS A O 1
ATOM 720 N N . ASN A 1 88 ? -2.233 -8.974 10.647 1.00 89.94 88 ASN A N 1
ATOM 721 C CA . ASN A 1 88 ? -2.733 -8.130 9.561 1.00 89.94 88 ASN A CA 1
ATOM 722 C C . ASN A 1 88 ? -1.648 -7.840 8.510 1.00 89.94 88 ASN A C 1
ATOM 724 O O . ASN A 1 88 ? -1.949 -7.906 7.319 1.00 89.94 88 ASN A O 1
ATOM 728 N N . GLU A 1 89 ? -0.402 -7.581 8.928 1.00 91.44 89 GLU A N 1
ATOM 729 C CA . GLU A 1 89 ? 0.753 -7.447 8.023 1.00 91.44 89 GLU A CA 1
ATOM 730 C C . GLU A 1 89 ? 0.954 -8.729 7.197 1.00 91.44 89 GLU A C 1
ATOM 732 O O . GLU A 1 89 ? 1.039 -8.666 5.971 1.00 91.44 89 GLU A O 1
ATOM 737 N N . LEU A 1 90 ? 0.929 -9.906 7.834 1.00 92.25 90 LEU A N 1
ATOM 738 C CA . LEU A 1 90 ? 1.037 -11.191 7.138 1.00 92.25 90 LEU A CA 1
ATOM 739 C C . LEU A 1 90 ? -0.104 -11.392 6.135 1.00 92.25 90 LEU A C 1
ATOM 741 O O . LEU A 1 90 ? 0.130 -11.815 5.006 1.00 92.25 90 LEU A O 1
ATOM 745 N N . LYS A 1 91 ? -1.340 -11.050 6.516 1.00 92.19 91 LYS A N 1
ATOM 746 C CA . LYS A 1 91 ? -2.496 -11.131 5.615 1.00 92.19 91 LYS A CA 1
ATOM 747 C C . LYS A 1 91 ? -2.331 -10.229 4.391 1.00 92.19 91 LYS A C 1
ATOM 749 O O . LYS A 1 91 ? -2.718 -10.627 3.298 1.00 92.19 91 LYS A O 1
ATOM 754 N N . TYR A 1 92 ? -1.768 -9.034 4.564 1.00 91.38 92 TYR A N 1
ATOM 755 C CA . TYR A 1 92 ? -1.476 -8.141 3.447 1.00 91.38 92 TYR A CA 1
ATOM 756 C C . TYR A 1 92 ? -0.473 -8.769 2.472 1.00 91.38 92 TYR A C 1
ATOM 758 O O . TYR A 1 92 ? -0.733 -8.772 1.273 1.00 91.38 92 TYR A O 1
ATOM 766 N N . VAL A 1 93 ? 0.616 -9.358 2.978 1.00 91.25 93 VAL A N 1
ATOM 767 C CA . VAL A 1 93 ? 1.623 -10.028 2.136 1.00 91.25 93 VAL A CA 1
ATOM 768 C C . VAL A 1 93 ? 1.037 -11.249 1.420 1.00 91.25 93 VAL A C 1
ATOM 770 O O . VAL A 1 93 ? 1.283 -11.428 0.233 1.00 91.25 93 VAL A O 1
ATOM 773 N N . ILE A 1 94 ? 0.200 -12.045 2.094 1.00 90.94 94 ILE A N 1
ATOM 774 C CA . ILE A 1 94 ? -0.477 -13.202 1.482 1.00 90.94 94 ILE A CA 1
ATOM 775 C C . ILE A 1 94 ? -1.384 -12.779 0.318 1.00 90.94 94 ILE A C 1
ATOM 777 O O . ILE A 1 94 ? -1.462 -13.494 -0.674 1.00 90.94 94 ILE A O 1
ATOM 781 N N . ASN A 1 95 ? -2.029 -11.609 0.381 1.00 91.00 95 ASN A N 1
ATOM 782 C CA . ASN A 1 95 ? -2.859 -11.125 -0.731 1.00 91.00 95 ASN A CA 1
ATOM 783 C C . ASN A 1 95 ? -2.049 -10.828 -2.011 1.00 91.00 95 ASN A C 1
ATOM 785 O O . ASN A 1 95 ? -2.643 -10.684 -3.075 1.00 91.00 95 ASN A O 1
ATOM 789 N N . LEU A 1 96 ? -0.718 -10.713 -1.924 1.00 90.56 96 LEU A N 1
ATOM 790 C CA . LEU A 1 96 ? 0.154 -10.547 -3.092 1.00 90.56 96 LEU A CA 1
ATOM 791 C C . LEU A 1 96 ? 0.437 -11.882 -3.801 1.00 90.56 96 LEU A C 1
ATOM 793 O O . LEU A 1 96 ? 0.900 -11.874 -4.941 1.00 90.56 96 LEU A O 1
ATOM 797 N N . PHE A 1 97 ? 0.153 -13.021 -3.158 1.00 92.81 97 PHE A N 1
ATOM 798 C CA . PHE A 1 97 ? 0.491 -14.340 -3.697 1.00 92.81 97 PHE A CA 1
ATOM 799 C C . PHE A 1 97 ? -0.314 -14.668 -4.946 1.00 92.81 97 PHE A C 1
ATOM 801 O O . PHE A 1 97 ? 0.265 -15.190 -5.883 1.00 92.81 97 PHE A O 1
ATOM 808 N N . ASP A 1 98 ? -1.598 -14.308 -5.010 1.00 90.75 98 ASP A N 1
ATOM 809 C CA . ASP A 1 98 ? -2.449 -14.656 -6.157 1.00 90.75 98 ASP A CA 1
ATOM 810 C C . ASP A 1 98 ? -1.882 -14.101 -7.478 1.00 90.75 98 ASP A C 1
ATOM 812 O O . ASP A 1 98 ? -1.754 -14.826 -8.464 1.00 90.75 98 ASP A O 1
ATOM 816 N N . ALA A 1 99 ? -1.472 -12.828 -7.482 1.00 90.12 99 ALA A N 1
ATOM 817 C CA . ALA A 1 99 ? -0.878 -12.190 -8.657 1.00 90.12 99 ALA A CA 1
ATOM 818 C C . ALA A 1 99 ? 0.499 -12.783 -9.002 1.00 90.12 99 ALA A C 1
ATOM 820 O O . ALA A 1 99 ? 0.838 -12.949 -10.175 1.00 90.12 99 ALA A O 1
ATOM 821 N N . GLN A 1 100 ? 1.288 -13.125 -7.982 1.00 93.00 100 GLN A N 1
ATOM 822 C CA . GLN A 1 100 ? 2.615 -13.703 -8.160 1.00 93.00 100 GLN A CA 1
ATOM 823 C C . GLN A 1 100 ? 2.564 -15.161 -8.644 1.00 93.00 100 GLN A C 1
ATOM 825 O O . GLN A 1 100 ? 3.352 -15.556 -9.505 1.00 93.00 100 GLN A O 1
ATOM 830 N N . ASP A 1 101 ? 1.612 -15.947 -8.142 1.00 92.62 101 ASP A N 1
ATOM 831 C CA . ASP A 1 101 ? 1.334 -17.323 -8.552 1.00 92.62 101 ASP A CA 1
ATOM 832 C C . ASP A 1 101 ? 0.849 -17.355 -10.013 1.00 92.62 101 ASP A C 1
ATOM 834 O O . ASP A 1 101 ? 1.260 -18.227 -10.785 1.00 92.62 101 ASP A O 1
ATOM 838 N N . GLU A 1 102 ? 0.022 -16.386 -10.428 1.00 93.12 102 GLU A N 1
ATOM 839 C CA . GLU A 1 102 ? -0.431 -16.236 -11.818 1.00 93.12 102 GLU A CA 1
ATOM 840 C C . GLU A 1 102 ? 0.731 -15.882 -12.763 1.00 93.12 102 GLU A C 1
ATOM 842 O O . GLU A 1 102 ? 0.884 -16.500 -13.825 1.00 93.12 102 GLU A O 1
ATOM 847 N N . LEU A 1 103 ? 1.601 -14.948 -12.358 1.00 92.00 103 LEU A N 1
ATOM 848 C CA . LEU A 1 103 ? 2.822 -14.604 -13.096 1.00 92.00 103 LEU A CA 1
ATOM 849 C C . LEU A 1 103 ? 3.772 -15.803 -13.214 1.00 92.00 103 LEU A C 1
ATOM 851 O O . LEU A 1 103 ? 4.271 -16.096 -14.304 1.00 92.00 103 LEU A O 1
ATOM 855 N N . GLY A 1 104 ? 3.994 -16.524 -12.116 1.00 91.75 104 GLY A N 1
ATOM 856 C CA . GLY A 1 104 ? 4.842 -17.711 -12.086 1.00 91.75 104 GLY A CA 1
ATOM 857 C C . GLY A 1 104 ? 4.292 -18.856 -12.940 1.00 91.75 104 GLY A C 1
ATOM 858 O O . GLY A 1 104 ? 5.038 -19.472 -13.702 1.00 91.75 104 GLY A O 1
ATOM 859 N N . SER A 1 105 ? 2.979 -19.095 -12.895 1.00 90.94 105 SER A N 1
ATOM 860 C CA . SER A 1 105 ? 2.310 -20.101 -13.734 1.00 90.94 105 SER A CA 1
ATOM 861 C C . SER A 1 105 ? 2.424 -19.756 -15.219 1.00 90.94 105 SER A C 1
ATOM 863 O O . SER A 1 105 ? 2.793 -20.608 -16.027 1.00 90.94 105 SER A O 1
ATOM 865 N N . SER A 1 106 ? 2.208 -18.484 -15.569 1.00 89.81 106 SER A N 1
ATOM 866 C CA . SER A 1 106 ? 2.362 -17.985 -16.941 1.00 89.81 106 SER A CA 1
ATOM 867 C C . SER A 1 106 ? 3.796 -18.149 -17.456 1.00 89.81 106 SER A C 1
ATOM 869 O O . SER A 1 106 ? 4.011 -18.519 -18.609 1.00 89.81 106 SER A O 1
ATOM 871 N N . LEU A 1 107 ? 4.799 -17.909 -16.604 1.00 90.12 107 LEU A N 1
ATOM 872 C CA . LEU A 1 107 ? 6.206 -18.150 -16.933 1.00 90.12 107 LEU A CA 1
ATOM 873 C C . LEU A 1 107 ? 6.486 -19.632 -17.185 1.00 90.12 107 LEU A C 1
ATOM 875 O O . LEU A 1 107 ? 7.149 -19.962 -18.165 1.00 90.12 107 LEU A O 1
ATOM 879 N N . ILE A 1 108 ? 5.966 -20.520 -16.338 1.00 89.44 108 ILE A N 1
ATOM 880 C CA . ILE A 1 108 ? 6.142 -21.969 -16.486 1.00 89.44 108 ILE A CA 1
ATOM 881 C C . ILE A 1 108 ? 5.521 -22.467 -17.799 1.00 89.44 108 ILE A C 1
ATOM 883 O O . ILE A 1 108 ? 6.165 -23.245 -18.497 1.00 89.44 108 ILE A O 1
ATOM 887 N N . GLU A 1 109 ? 4.333 -21.985 -18.183 1.00 88.69 109 GLU A N 1
ATOM 888 C CA . GLU A 1 109 ? 3.686 -22.350 -19.457 1.00 88.69 109 GLU A CA 1
ATOM 889 C C . GLU A 1 109 ? 4.474 -21.899 -20.695 1.00 88.69 109 GLU A C 1
ATOM 891 O O . GLU A 1 109 ? 4.435 -22.545 -21.745 1.00 88.69 109 GLU A O 1
ATOM 896 N N . LEU A 1 110 ? 5.178 -20.770 -20.593 1.00 86.81 110 LEU A N 1
ATOM 897 C CA . LEU A 1 110 ? 5.972 -20.219 -21.688 1.00 86.81 110 LEU A CA 1
ATOM 898 C C . LEU A 1 110 ? 7.369 -20.843 -21.796 1.00 86.81 110 LEU A C 1
ATOM 900 O O . LEU A 1 110 ? 8.011 -20.742 -22.849 1.00 86.81 110 LEU A O 1
ATOM 904 N N . LEU A 1 111 ? 7.853 -21.453 -20.716 1.00 84.94 111 LEU A N 1
ATOM 905 C CA . LEU A 1 111 ? 9.151 -22.104 -20.660 1.00 84.94 111 LEU A CA 1
ATOM 906 C C . LEU A 1 111 ? 9.075 -23.536 -21.214 1.00 84.94 111 LEU A C 1
ATOM 908 O O . LEU A 1 111 ? 8.044 -24.197 -21.134 1.00 84.94 111 LEU A O 1
ATOM 912 N N . PRO A 1 112 ? 10.178 -24.065 -21.771 1.00 80.56 112 PRO A N 1
ATOM 913 C CA . PRO A 1 112 ? 10.232 -25.464 -22.170 1.00 80.56 112 PRO A CA 1
ATOM 914 C C . PRO A 1 112 ? 10.003 -26.402 -20.976 1.00 80.56 112 PRO A C 1
ATOM 916 O O . PRO A 1 112 ? 10.555 -26.171 -19.891 1.00 80.56 112 PRO A O 1
ATOM 919 N N . ASP A 1 113 ? 9.266 -27.492 -21.214 1.00 77.88 113 ASP A N 1
ATOM 920 C CA . ASP A 1 113 ? 9.010 -28.547 -20.229 1.00 77.88 113 ASP A CA 1
ATOM 921 C C . ASP A 1 113 ? 10.307 -29.000 -19.543 1.00 77.88 113 ASP A C 1
ATOM 923 O O . ASP A 1 113 ? 11.278 -29.386 -20.203 1.00 77.88 113 ASP A O 1
ATOM 927 N N . LYS A 1 114 ? 10.299 -29.004 -18.203 1.00 72.88 114 LYS A N 1
ATOM 928 C CA . LYS A 1 114 ? 11.429 -29.422 -17.348 1.00 72.88 114 LYS A CA 1
ATOM 929 C C . LYS A 1 114 ? 12.714 -28.611 -17.554 1.00 72.88 114 LYS A C 1
ATOM 931 O O . LYS A 1 114 ? 13.816 -29.126 -17.359 1.00 72.88 114 LYS A O 1
ATOM 936 N N . SER A 1 115 ? 12.596 -27.351 -17.963 1.00 83.88 115 SER A N 1
ATOM 937 C CA . SER A 1 115 ? 13.729 -26.429 -17.924 1.00 83.88 115 SER A CA 1
ATOM 938 C C . SER A 1 115 ? 14.123 -26.104 -16.477 1.00 83.88 115 SER A C 1
ATOM 940 O O . SER A 1 115 ? 13.269 -26.012 -15.597 1.00 83.88 115 SER A O 1
ATOM 942 N N . VAL A 1 116 ? 15.419 -25.869 -16.245 1.00 85.75 116 VAL A N 1
ATOM 943 C CA . VAL A 1 116 ? 15.956 -25.432 -14.937 1.00 85.75 116 VAL A CA 1
ATOM 944 C C . VAL A 1 116 ? 15.235 -24.176 -14.433 1.00 85.75 116 VAL A C 1
ATOM 946 O O . VAL A 1 116 ? 14.955 -24.055 -13.249 1.00 85.75 116 VAL A O 1
ATOM 949 N N . MET A 1 117 ? 14.871 -23.271 -15.345 1.00 83.06 117 MET A N 1
ATOM 950 C CA . MET A 1 117 ? 14.139 -22.043 -15.021 1.00 83.06 117 MET A CA 1
ATOM 951 C C . MET A 1 117 ? 12.712 -22.319 -14.534 1.00 83.06 117 MET A C 1
ATOM 953 O O . MET A 1 117 ? 12.249 -21.661 -13.612 1.00 83.06 117 MET A O 1
ATOM 957 N N . SER A 1 118 ? 12.019 -23.307 -15.110 1.00 87.00 118 SER A N 1
ATOM 958 C CA . SER A 1 118 ? 10.683 -23.702 -14.645 1.00 87.00 118 SER A CA 1
ATOM 959 C C . SER A 1 118 ? 10.733 -24.302 -13.237 1.00 87.00 118 SER A C 1
ATOM 961 O O . SER A 1 118 ? 9.864 -23.999 -12.422 1.00 87.00 118 SER A O 1
ATOM 963 N N . GLU A 1 119 ? 11.755 -25.108 -12.940 1.00 90.00 119 GLU A N 1
ATOM 964 C CA . GLU A 1 119 ? 11.972 -25.663 -11.599 1.00 90.00 119 GLU A CA 1
ATOM 965 C C . GLU A 1 119 ? 12.323 -24.561 -10.587 1.00 90.00 119 GLU A C 1
ATOM 967 O O . GLU A 1 119 ? 11.809 -24.559 -9.472 1.00 90.00 119 GLU A O 1
ATOM 972 N N . GLU A 1 120 ? 13.134 -23.576 -10.982 1.00 90.94 120 GLU A N 1
ATOM 973 C CA . GLU A 1 120 ? 13.489 -22.439 -10.129 1.00 90.94 120 GLU A CA 1
ATOM 974 C C . GLU A 1 120 ? 12.274 -21.566 -9.783 1.00 90.94 120 GLU A C 1
ATOM 976 O O . GLU A 1 120 ? 12.070 -21.248 -8.612 1.00 90.94 120 GLU A O 1
ATOM 981 N N . VAL A 1 121 ? 11.428 -21.235 -10.766 1.00 91.88 121 VAL A N 1
ATOM 982 C CA . VAL A 1 121 ? 10.170 -20.503 -10.533 1.00 91.88 121 VAL A CA 1
ATOM 983 C C . VAL A 1 121 ? 9.267 -21.283 -9.577 1.00 91.88 121 VAL A C 1
ATOM 985 O O . VAL A 1 121 ? 8.755 -20.717 -8.614 1.00 91.88 121 VAL A O 1
ATOM 988 N N . GLN A 1 122 ? 9.118 -22.594 -9.783 1.00 91.81 122 GLN A N 1
ATOM 989 C CA . GLN A 1 122 ? 8.287 -23.434 -8.921 1.00 91.81 122 GLN A CA 1
ATOM 990 C C . GLN A 1 122 ? 8.829 -23.530 -7.485 1.00 91.81 122 GLN A C 1
ATOM 992 O O . GLN A 1 122 ? 8.055 -23.468 -6.528 1.00 91.81 122 GLN A O 1
ATOM 997 N N . ASN A 1 123 ? 10.148 -23.639 -7.322 1.00 93.00 123 ASN A N 1
ATOM 998 C CA . ASN A 1 123 ? 10.793 -23.653 -6.011 1.00 93.00 123 ASN A CA 1
ATOM 999 C C . ASN A 1 123 ? 10.608 -22.324 -5.273 1.00 93.00 123 ASN A C 1
ATOM 1001 O O . ASN A 1 123 ? 10.271 -22.338 -4.093 1.00 93.00 123 ASN A O 1
ATOM 1005 N N . ARG A 1 124 ? 10.747 -21.193 -5.972 1.00 93.31 124 ARG A N 1
ATOM 1006 C CA . ARG A 1 124 ? 10.509 -19.854 -5.412 1.00 93.31 124 ARG A CA 1
ATOM 1007 C C . ARG A 1 124 ? 9.065 -19.676 -4.947 1.00 93.31 124 ARG A C 1
ATOM 1009 O O . ARG A 1 124 ? 8.847 -19.176 -3.848 1.00 93.31 124 ARG A O 1
ATOM 1016 N N . ILE A 1 125 ? 8.093 -20.145 -5.737 1.00 93.75 125 ILE A N 1
ATOM 1017 C CA . ILE A 1 125 ? 6.676 -20.170 -5.336 1.00 93.75 125 ILE A CA 1
ATOM 1018 C C . ILE A 1 125 ? 6.508 -20.959 -4.038 1.00 93.75 125 ILE A C 1
ATOM 1020 O O . ILE A 1 125 ? 5.968 -20.469 -3.049 1.00 93.75 125 ILE A O 1
ATOM 1024 N N . MET A 1 126 ? 7.032 -22.182 -4.012 1.00 93.75 126 MET A N 1
ATOM 1025 C CA . MET A 1 126 ? 6.946 -23.040 -2.838 1.00 93.75 126 MET A CA 1
ATOM 1026 C C . MET A 1 126 ? 7.605 -22.413 -1.597 1.00 93.75 126 MET A C 1
ATOM 1028 O O . MET A 1 126 ? 7.072 -22.555 -0.497 1.00 93.75 126 MET A O 1
ATOM 1032 N N . GLU A 1 127 ? 8.726 -21.712 -1.760 1.00 94.38 127 GLU A N 1
ATOM 1033 C CA . GLU A 1 127 ? 9.494 -21.107 -0.671 1.00 94.38 127 GLU A CA 1
ATOM 1034 C C . GLU A 1 127 ? 8.696 -20.046 0.097 1.00 94.38 127 GLU A C 1
ATOM 1036 O O . GLU A 1 127 ? 8.547 -20.166 1.318 1.00 94.38 127 GLU A O 1
ATOM 1041 N N . TYR A 1 128 ? 8.120 -19.043 -0.579 1.00 94.31 128 TYR A N 1
ATOM 1042 C CA . TYR A 1 128 ? 7.359 -18.010 0.138 1.00 94.31 128 TYR A CA 1
ATOM 1043 C C . TYR A 1 128 ? 6.058 -18.551 0.741 1.00 94.31 128 TYR A C 1
ATOM 1045 O O . TYR A 1 128 ? 5.665 -18.112 1.824 1.00 94.31 128 TYR A O 1
ATOM 1053 N N . HIS A 1 129 ? 5.416 -19.540 0.105 1.00 94.50 129 HIS A N 1
ATOM 1054 C CA . HIS A 1 129 ? 4.238 -20.214 0.664 1.00 94.50 129 HIS A CA 1
ATOM 1055 C C . HIS A 1 129 ? 4.586 -20.973 1.951 1.00 94.50 129 HIS A C 1
ATOM 1057 O O . HIS A 1 129 ? 3.874 -20.871 2.954 1.00 94.50 129 HIS A O 1
ATOM 1063 N N . GLN A 1 130 ? 5.708 -21.698 1.959 1.00 93.69 130 GLN A N 1
ATOM 1064 C CA . GLN A 1 130 ? 6.198 -22.395 3.150 1.00 93.69 130 GLN A CA 1
ATOM 1065 C C . GLN A 1 130 ? 6.564 -21.417 4.269 1.00 93.69 130 GLN A C 1
ATOM 1067 O O . GLN A 1 130 ? 6.163 -21.626 5.417 1.00 93.69 130 GLN A O 1
ATOM 1072 N N . LEU A 1 131 ? 7.277 -20.335 3.945 1.00 92.62 131 LEU A N 1
ATOM 1073 C CA . LEU A 1 131 ? 7.668 -19.316 4.915 1.00 92.62 131 LEU A CA 1
ATOM 1074 C C . LEU A 1 131 ? 6.441 -18.645 5.548 1.00 92.62 131 LEU A C 1
ATOM 1076 O O . LEU A 1 131 ? 6.332 -18.599 6.773 1.00 92.62 131 LEU A O 1
ATOM 1080 N N . ALA A 1 132 ? 5.473 -18.208 4.740 1.00 93.44 132 ALA A N 1
ATOM 1081 C CA . ALA A 1 132 ? 4.242 -17.602 5.240 1.00 93.44 132 ALA A CA 1
ATOM 1082 C C . ALA A 1 132 ? 3.442 -18.555 6.139 1.00 93.44 132 ALA A C 1
ATOM 1084 O O . ALA A 1 132 ? 2.927 -18.137 7.178 1.00 93.44 132 ALA A O 1
ATOM 1085 N N . ASN A 1 133 ? 3.370 -19.841 5.784 1.00 92.50 133 ASN A N 1
ATOM 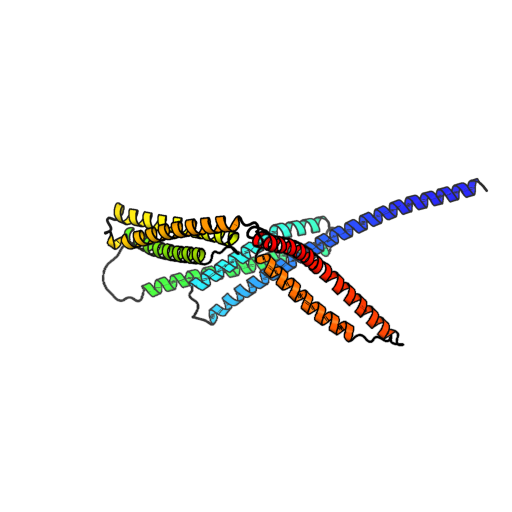1086 C CA . ASN A 1 133 ? 2.687 -20.836 6.605 1.00 92.50 133 ASN A CA 1
ATOM 1087 C C . ASN A 1 133 ? 3.390 -21.053 7.958 1.00 92.50 133 ASN A C 1
ATOM 1089 O O . ASN A 1 133 ? 2.726 -21.126 8.990 1.00 92.50 133 ASN A O 1
ATOM 1093 N N . ASN A 1 134 ? 4.724 -21.096 7.979 1.00 92.12 134 ASN A N 1
ATOM 1094 C CA . ASN A 1 134 ? 5.495 -21.220 9.220 1.00 92.12 134 ASN A CA 1
ATOM 1095 C C . ASN A 1 134 ? 5.296 -20.011 10.148 1.00 92.12 134 ASN A C 1
ATOM 1097 O O . ASN A 1 134 ? 5.077 -20.182 11.352 1.00 92.12 134 ASN A O 1
ATOM 1101 N N . ILE A 1 135 ? 5.311 -18.796 9.589 1.00 91.62 135 ILE A N 1
ATOM 1102 C CA . ILE A 1 135 ? 5.041 -17.557 10.332 1.00 91.62 135 ILE A CA 1
ATOM 1103 C C . ILE A 1 135 ? 3.620 -17.589 10.900 1.00 91.62 135 ILE A C 1
ATOM 1105 O O . ILE A 1 135 ? 3.427 -17.314 12.084 1.00 91.62 135 ILE A O 1
ATOM 1109 N N . LYS A 1 136 ? 2.631 -17.974 10.083 1.00 92.19 136 LYS A N 1
ATOM 1110 C CA . LYS A 1 136 ? 1.228 -18.079 10.499 1.00 92.19 136 LYS A CA 1
ATOM 1111 C C . LYS A 1 136 ? 1.053 -19.037 11.676 1.00 92.19 136 LYS A C 1
ATOM 1113 O O . LYS A 1 136 ? 0.498 -18.644 12.695 1.00 92.19 136 LYS A O 1
ATOM 1118 N N . LEU A 1 137 ? 1.576 -20.261 11.569 1.00 90.94 137 LEU A N 1
ATOM 1119 C CA . LEU A 1 137 ? 1.503 -21.259 12.643 1.00 90.94 137 LEU A CA 1
ATOM 1120 C C . LEU A 1 137 ? 2.150 -20.754 13.940 1.00 90.94 137 LEU A C 1
ATOM 1122 O O . LEU A 1 137 ? 1.658 -21.025 15.036 1.00 90.94 137 LEU A O 1
ATOM 1126 N N . THR A 1 138 ? 3.247 -20.004 13.821 1.00 88.38 138 THR A N 1
ATOM 1127 C CA . THR A 1 138 ? 3.933 -19.418 14.976 1.00 88.38 138 THR A CA 1
ATOM 1128 C C . THR A 1 138 ? 3.109 -18.291 15.605 1.00 88.38 138 THR A C 1
ATOM 1130 O O . THR A 1 138 ? 2.967 -18.259 16.826 1.00 88.38 138 THR A O 1
ATOM 1133 N N . LEU A 1 139 ? 2.523 -17.405 14.795 1.00 88.50 139 LEU A N 1
ATOM 1134 C CA . LEU A 1 139 ? 1.631 -16.334 15.250 1.00 88.50 139 LEU A CA 1
ATOM 1135 C C . LEU A 1 139 ? 0.378 -16.875 15.943 1.00 88.50 139 LEU A C 1
ATOM 1137 O O . LEU A 1 139 ? 0.043 -16.394 17.024 1.00 88.50 139 LEU A O 1
ATOM 1141 N N . ASP A 1 140 ? -0.273 -17.881 15.357 1.00 88.56 140 ASP A N 1
ATOM 1142 C CA . ASP A 1 140 ? -1.470 -18.516 15.920 1.00 88.56 140 ASP A CA 1
ATOM 1143 C C . ASP A 1 140 ? -1.153 -19.127 17.297 1.00 88.56 140 ASP A C 1
ATOM 1145 O O . ASP A 1 140 ? -1.836 -18.849 18.282 1.00 88.56 140 ASP A O 1
ATOM 1149 N N . SER A 1 141 ? -0.033 -19.852 17.407 1.00 87.50 141 SER A N 1
ATOM 1150 C CA . SER A 1 141 ? 0.443 -20.417 18.678 1.00 87.50 141 SER A CA 1
ATOM 1151 C C . SER A 1 141 ? 0.724 -19.3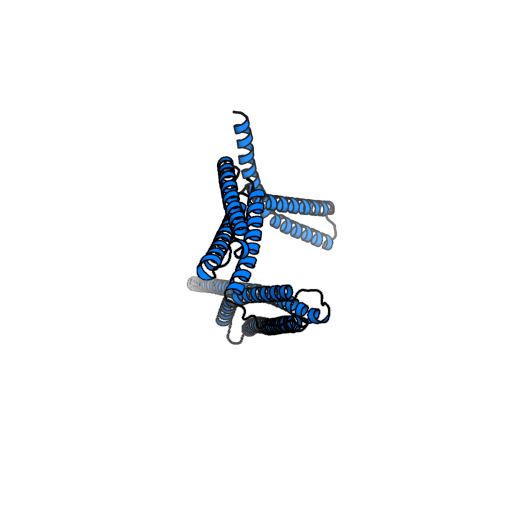48 19.746 1.00 87.50 141 SER A C 1
ATOM 1153 O O . SER A 1 141 ? 0.366 -19.521 20.913 1.00 87.50 141 SER A O 1
ATOM 1155 N N . LEU A 1 142 ? 1.334 -18.216 19.372 1.00 85.56 142 LEU A N 1
ATOM 1156 C CA . LEU A 1 142 ? 1.615 -17.111 20.299 1.00 85.56 142 LEU A CA 1
ATOM 1157 C C . LEU A 1 142 ? 0.345 -16.370 20.736 1.00 85.56 142 LEU A C 1
ATOM 1159 O O . LEU A 1 142 ? 0.235 -15.969 21.900 1.00 85.56 142 LEU A O 1
ATOM 1163 N N . LEU A 1 143 ? -0.614 -16.189 19.826 1.00 84.75 143 LEU A N 1
ATOM 1164 C CA . LEU A 1 143 ? -1.919 -15.603 20.130 1.00 84.75 143 LEU A CA 1
ATOM 1165 C C . LEU A 1 143 ? -2.684 -16.475 21.125 1.00 84.75 143 LEU A C 1
ATOM 1167 O O . LEU A 1 143 ? -3.184 -15.950 22.124 1.00 84.75 143 LEU A O 1
ATOM 1171 N N . ASP A 1 144 ? -2.703 -17.790 20.906 1.00 84.00 144 ASP A N 1
ATOM 1172 C CA . ASP A 1 144 ? -3.332 -18.741 21.818 1.00 84.00 144 ASP A CA 1
ATOM 1173 C C . ASP A 1 144 ? -2.680 -18.678 23.204 1.00 84.00 144 ASP A C 1
ATOM 1175 O O . ASP A 1 144 ? -3.365 -18.435 24.198 1.00 84.00 144 ASP A O 1
ATOM 1179 N N . GLN A 1 145 ? -1.351 -18.785 23.291 1.00 80.81 145 GLN A N 1
ATOM 1180 C CA . GLN A 1 145 ? -0.623 -18.712 24.567 1.00 80.81 145 GLN A CA 1
ATOM 1181 C C . GLN A 1 145 ? -0.880 -17.404 25.329 1.00 80.81 145 GLN A C 1
ATOM 1183 O O . GLN A 1 145 ? -1.042 -17.410 26.553 1.00 80.81 145 GLN A O 1
ATOM 1188 N N . THR A 1 146 ? -0.953 -16.277 24.618 1.00 76.50 146 THR A N 1
ATOM 1189 C CA . THR A 1 146 ? -1.187 -14.964 25.234 1.00 76.50 146 THR A CA 1
ATOM 1190 C C . THR A 1 146 ? -2.641 -14.807 25.700 1.00 76.50 146 THR A C 1
ATOM 1192 O O . THR A 1 146 ? -2.880 -14.234 26.766 1.00 76.50 146 THR A O 1
ATOM 1195 N N . ASN A 1 147 ? -3.609 -15.370 24.968 1.00 73.56 147 ASN A N 1
ATOM 1196 C CA . ASN A 1 147 ? -5.014 -15.421 25.382 1.00 73.56 147 ASN A CA 1
ATOM 1197 C C . ASN A 1 147 ? -5.221 -16.320 26.613 1.00 73.56 147 ASN A C 1
ATOM 1199 O O . ASN A 1 147 ? -5.902 -15.913 27.559 1.00 73.56 147 ASN A O 1
ATOM 1203 N N . TYR A 1 148 ? -4.599 -17.504 26.655 1.00 63.00 148 TYR A N 1
ATOM 1204 C CA . TYR A 1 148 ? -4.663 -18.394 27.822 1.00 63.00 148 TYR A CA 1
ATOM 1205 C C . TYR A 1 148 ? -4.033 -17.743 29.066 1.00 63.00 148 TYR A C 1
ATOM 1207 O O . TYR A 1 148 ? -4.635 -17.759 30.140 1.00 63.00 148 TYR A O 1
ATOM 1215 N N . GLY A 1 149 ? -2.877 -17.082 28.923 1.00 58.09 149 GLY A N 1
ATOM 1216 C CA . GLY A 1 149 ? -2.218 -16.369 30.023 1.00 58.09 149 GLY A CA 1
ATOM 1217 C C . GLY A 1 149 ? -3.001 -15.156 30.548 1.00 58.09 149 GLY A C 1
ATOM 1218 O O . GLY A 1 149 ? -2.960 -14.878 31.745 1.00 58.09 149 GLY A O 1
ATOM 1219 N N . HIS A 1 150 ? -3.742 -14.448 29.688 1.00 53.84 150 HIS A N 1
ATOM 1220 C CA . HIS A 1 150 ? -4.653 -13.372 30.102 1.00 53.84 150 HIS A CA 1
ATOM 1221 C C . HIS A 1 150 ? -5.857 -13.916 30.890 1.00 53.84 150 HIS A C 1
ATOM 1223 O O . HIS A 1 150 ? -6.233 -13.338 31.909 1.00 53.84 150 HIS A O 1
ATOM 1229 N N . THR A 1 151 ? -6.401 -15.064 30.475 1.00 54.50 151 THR A N 1
ATOM 1230 C CA . THR A 1 151 ? -7.542 -15.718 31.140 1.00 54.50 151 THR A CA 1
ATOM 1231 C C . THR A 1 151 ? -7.160 -16.257 32.527 1.00 54.50 151 THR A C 1
ATOM 1233 O O . THR A 1 151 ? -7.862 -15.990 33.496 1.00 54.50 151 THR A O 1
ATOM 1236 N N . GLU A 1 152 ? -5.993 -16.899 32.677 1.00 51.84 152 GLU A N 1
ATOM 1237 C CA . GLU A 1 152 ? -5.504 -17.351 33.993 1.00 51.84 152 GLU A CA 1
ATOM 1238 C C . GLU A 1 152 ? -5.120 -16.198 34.939 1.00 51.84 152 GLU A C 1
ATOM 1240 O O . GLU A 1 152 ? -5.268 -16.331 36.154 1.00 51.84 152 GLU A O 1
ATOM 1245 N N . LYS A 1 153 ? -4.600 -15.070 34.427 1.00 51.12 153 LYS A N 1
ATOM 1246 C CA . LYS A 1 153 ? -4.337 -13.881 35.263 1.00 51.12 153 LYS A CA 1
ATOM 1247 C C . LYS A 1 153 ? -5.642 -13.250 35.742 1.00 51.12 153 LYS A C 1
ATOM 1249 O O . LYS A 1 153 ? -5.729 -12.898 36.910 1.00 51.12 153 LYS A O 1
ATOM 1254 N N . ALA A 1 154 ? -6.663 -13.197 34.886 1.00 48.94 154 ALA A N 1
ATOM 1255 C CA . ALA A 1 154 ? -7.999 -12.753 35.272 1.00 48.94 154 ALA A CA 1
ATOM 1256 C C . ALA A 1 154 ? -8.643 -13.681 36.326 1.00 48.94 154 ALA A C 1
ATOM 1258 O O . ALA A 1 154 ? -9.282 -13.194 37.255 1.00 48.94 154 ALA A O 1
ATOM 1259 N N . GLU A 1 155 ? -8.424 -14.998 36.243 1.00 47.25 155 GLU A N 1
ATOM 1260 C CA . GLU A 1 155 ? -8.897 -15.961 37.251 1.00 47.25 155 GLU A CA 1
ATOM 1261 C C . GLU A 1 155 ? -8.079 -15.932 38.559 1.00 47.25 155 GLU A C 1
ATOM 1263 O O . GLU A 1 155 ? -8.653 -16.081 39.640 1.00 47.25 155 GLU A O 1
ATOM 1268 N N . ARG A 1 156 ? -6.758 -15.691 38.512 1.00 48.03 156 ARG A N 1
ATOM 1269 C CA . ARG A 1 156 ? -5.921 -15.538 39.724 1.00 48.03 156 ARG A CA 1
ATOM 1270 C C . ARG A 1 156 ? -6.121 -14.193 40.425 1.00 48.03 156 ARG A C 1
ATOM 1272 O O . ARG A 1 156 ? -6.110 -14.173 41.654 1.00 48.03 156 ARG A O 1
ATOM 1279 N N . ASP A 1 157 ? -6.368 -13.109 39.690 1.00 43.62 157 ASP A N 1
ATOM 1280 C CA . ASP A 1 157 ? -6.719 -11.804 40.273 1.00 43.62 157 ASP A CA 1
ATOM 1281 C C . ASP A 1 157 ? -8.131 -11.819 40.893 1.00 43.62 157 ASP A C 1
ATOM 1283 O O . ASP A 1 157 ? -8.414 -11.043 41.804 1.00 43.62 157 ASP A O 1
ATOM 1287 N N . TYR A 1 158 ? -8.991 -12.768 40.495 1.00 47.69 158 TYR A N 1
ATOM 1288 C CA . TYR A 1 158 ? -10.257 -13.061 41.178 1.00 47.69 158 TYR A CA 1
ATOM 1289 C C . TYR A 1 158 ? -10.072 -13.881 42.474 1.00 47.69 158 TYR A C 1
ATOM 1291 O O . TYR A 1 158 ? -10.945 -13.884 43.341 1.00 47.69 158 TYR A O 1
ATOM 1299 N N . ALA A 1 159 ? -8.935 -14.566 42.648 1.00 42.78 159 ALA A N 1
ATOM 1300 C CA . ALA A 1 159 ? -8.695 -15.494 43.757 1.00 42.78 159 ALA A CA 1
ATOM 1301 C C . ALA A 1 159 ? -7.985 -14.876 44.981 1.00 42.78 159 ALA A C 1
ATOM 1303 O O . ALA A 1 159 ? -7.718 -15.584 45.954 1.00 42.78 159 ALA A O 1
ATOM 1304 N N . VAL A 1 160 ? -7.697 -13.568 44.979 1.00 47.00 160 VAL A N 1
ATOM 1305 C CA . VAL A 1 160 ? -7.095 -12.860 46.127 1.00 47.00 160 VAL A CA 1
ATOM 1306 C C . VAL A 1 160 ? -7.947 -11.654 46.529 1.00 47.00 160 VAL A C 1
ATOM 1308 O O . VAL A 1 160 ? -7.503 -10.510 46.523 1.00 47.00 160 VAL A O 1
ATOM 1311 N N . GLN A 1 161 ? -9.187 -11.913 46.941 1.00 42.78 161 GLN A N 1
ATOM 1312 C CA . GLN A 1 161 ? -9.919 -11.015 47.834 1.00 42.78 161 GLN A CA 1
ATOM 1313 C C . GLN A 1 161 ? -10.657 -11.829 48.902 1.00 42.78 161 GLN A C 1
ATOM 1315 O O . GLN A 1 161 ? -11.430 -12.738 48.615 1.00 42.78 161 GLN A O 1
ATOM 1320 N N . VAL A 1 162 ? -10.328 -11.520 50.155 1.00 40.34 162 VAL A N 1
ATOM 1321 C CA . VAL A 1 162 ? -10.774 -12.197 51.376 1.00 40.34 162 VAL A CA 1
ATOM 1322 C C . VAL A 1 162 ? -12.211 -11.787 51.711 1.00 40.34 162 VAL A C 1
ATOM 1324 O O . VAL A 1 162 ? -12.514 -10.599 51.714 1.00 40.34 162 VAL A O 1
ATOM 1327 N N . ASP A 1 163 ? -13.049 -12.788 51.998 1.00 41.22 163 ASP A N 1
ATOM 1328 C CA . ASP A 1 163 ? -14.368 -12.766 52.652 1.00 41.22 163 ASP A CA 1
ATOM 1329 C C . ASP A 1 163 ? -15.130 -11.426 52.746 1.00 41.22 163 ASP A C 1
ATOM 1331 O O . ASP A 1 163 ? -14.822 -10.559 53.561 1.00 41.22 163 ASP A O 1
ATOM 1335 N N . THR A 1 164 ? -16.259 -11.336 52.035 1.00 36.75 164 THR A N 1
ATOM 1336 C CA . THR A 1 164 ? -17.579 -11.034 52.632 1.00 36.75 164 THR A CA 1
ATOM 1337 C C . THR A 1 164 ? -18.709 -11.345 51.633 1.00 36.75 164 THR A C 1
ATOM 1339 O O . THR A 1 164 ? -18.914 -10.638 50.659 1.00 36.75 164 THR A O 1
ATOM 1342 N N . LEU A 1 165 ? -19.439 -12.437 51.887 1.00 36.28 165 LEU A N 1
ATOM 1343 C CA . LEU A 1 165 ? -20.861 -12.686 51.570 1.00 36.28 165 LEU A CA 1
ATOM 1344 C C . LEU A 1 165 ? -21.521 -11.934 50.385 1.00 36.28 165 LEU A C 1
ATOM 1346 O O . LEU A 1 165 ? -21.985 -10.808 50.552 1.00 36.28 165 LEU A O 1
ATOM 1350 N N . SER A 1 166 ? -21.788 -12.649 49.282 1.00 36.47 166 SER A N 1
ATOM 1351 C CA . SER A 1 166 ? -23.124 -12.901 48.671 1.00 36.47 166 SER A CA 1
ATOM 1352 C C . SER A 1 166 ? -23.020 -13.116 47.150 1.00 36.47 166 SER A C 1
ATOM 1354 O O . SER A 1 166 ? -22.202 -12.472 46.497 1.00 36.47 166 SER A O 1
ATOM 1356 N N . PRO A 1 167 ? -23.848 -13.992 46.547 1.00 48.66 167 PRO A N 1
ATOM 1357 C CA . PRO A 1 167 ? -23.764 -14.311 45.128 1.00 48.66 167 PRO A CA 1
ATOM 1358 C C . PRO A 1 167 ? -24.415 -13.191 44.306 1.00 48.66 167 PRO A C 1
ATOM 1360 O O . PRO A 1 167 ? -25.627 -13.204 44.090 1.00 48.66 167 PRO A O 1
ATOM 1363 N N . LEU A 1 168 ? -23.638 -12.209 43.839 1.00 42.12 168 LEU A N 1
ATOM 1364 C CA . LEU A 1 168 ? -24.123 -11.324 42.781 1.00 42.12 168 LEU A CA 1
ATOM 1365 C C . LEU A 1 168 ? -24.037 -12.073 41.453 1.00 42.12 168 LEU A C 1
ATOM 1367 O O . LEU A 1 168 ? -23.006 -12.113 40.787 1.00 42.12 168 LEU A O 1
ATOM 1371 N N . SER A 1 169 ? -25.168 -12.654 41.063 1.00 43.38 169 SER A N 1
ATOM 1372 C CA . SER A 1 169 ? -25.515 -12.760 39.652 1.00 43.38 169 SER A CA 1
ATOM 1373 C C . SER A 1 169 ? -25.293 -11.378 39.036 1.00 43.38 169 SER A C 1
ATOM 1375 O O . SER A 1 169 ? -26.009 -10.453 39.410 1.00 43.38 169 SER A O 1
ATOM 1377 N N . LEU A 1 170 ? -24.308 -11.229 38.140 1.00 51.28 170 LEU A N 1
ATOM 1378 C CA . LEU A 1 170 ? -24.160 -10.030 37.313 1.00 51.28 170 LEU A CA 1
ATOM 1379 C C . LEU A 1 170 ? -25.517 -9.800 36.643 1.00 51.28 170 LEU A C 1
ATOM 1381 O O . LEU A 1 170 ? -25.946 -10.597 35.804 1.00 51.28 170 LEU A O 1
ATOM 1385 N N . THR A 1 171 ? -26.257 -8.793 37.088 1.00 66.94 171 THR A N 1
ATOM 1386 C CA . THR A 1 171 ? -27.567 -8.522 36.506 1.00 66.94 171 THR A CA 1
ATOM 1387 C C . THR A 1 171 ? -27.350 -7.829 35.164 1.00 66.94 171 THR A C 1
ATOM 1389 O O . THR A 1 171 ? -26.337 -7.160 34.964 1.00 66.94 171 THR A O 1
ATOM 1392 N N . ALA A 1 172 ? -28.279 -7.966 34.213 1.00 67.00 172 ALA A N 1
ATOM 1393 C CA . ALA A 1 172 ? -28.174 -7.279 32.918 1.00 67.00 172 ALA A CA 1
ATOM 1394 C C . ALA A 1 172 ? -27.933 -5.759 33.085 1.00 67.00 172 ALA A C 1
ATOM 1396 O O . ALA A 1 172 ? -27.190 -5.155 32.315 1.00 67.00 172 ALA A O 1
ATOM 1397 N N . LYS A 1 173 ? -28.466 -5.173 34.167 1.00 75.12 173 LYS A N 1
ATOM 1398 C CA . LYS A 1 173 ? -28.215 -3.794 34.606 1.00 75.12 173 LYS A CA 1
ATOM 1399 C C . LYS A 1 173 ? -26.724 -3.493 34.820 1.00 75.12 173 LYS A C 1
ATOM 1401 O O . LYS A 1 173 ? -26.247 -2.465 34.344 1.00 75.12 173 LYS A O 1
ATOM 1406 N N . ASP A 1 174 ? -25.976 -4.376 35.478 1.00 79.00 174 ASP A N 1
ATOM 1407 C CA . ASP A 1 174 ? -24.543 -4.179 35.748 1.00 79.00 174 ASP A CA 1
ATOM 1408 C C . ASP A 1 174 ? -23.711 -4.224 34.459 1.00 79.00 174 ASP A C 1
ATOM 1410 O O . ASP A 1 174 ? -22.777 -3.437 34.282 1.00 79.00 174 ASP A O 1
ATOM 1414 N N . ALA A 1 175 ? -24.098 -5.087 33.514 1.00 82.12 175 ALA A N 1
ATOM 1415 C CA . ALA A 1 175 ? -23.478 -5.156 32.194 1.00 82.12 175 ALA A CA 1
ATOM 1416 C C . ALA A 1 175 ? -23.723 -3.873 31.378 1.00 82.12 175 ALA A C 1
ATOM 1418 O O . ALA A 1 175 ? -22.783 -3.326 30.797 1.00 82.12 175 ALA A O 1
ATOM 1419 N N . TYR A 1 176 ? -24.951 -3.345 31.380 1.00 83.31 176 TYR A N 1
ATOM 1420 C CA . TYR A 1 176 ? -25.271 -2.082 30.706 1.00 83.31 176 TYR A CA 1
ATOM 1421 C C . TYR A 1 176 ? -24.586 -0.873 31.354 1.00 83.31 176 TYR A C 1
ATOM 1423 O O . TYR A 1 176 ? -24.128 0.018 30.642 1.00 83.31 176 TYR A O 1
ATOM 1431 N N . LEU A 1 177 ? -24.440 -0.846 32.684 1.00 83.75 177 LEU A N 1
ATOM 1432 C CA . LEU A 1 177 ? -23.689 0.205 33.381 1.00 83.75 177 LEU A CA 1
ATOM 1433 C C . LEU A 1 177 ? -22.199 0.182 33.026 1.00 83.75 177 LEU A C 1
ATOM 1435 O O . LEU A 1 177 ? -21.595 1.241 32.837 1.00 83.75 177 LEU A O 1
ATOM 1439 N N . TYR A 1 178 ? -21.603 -1.006 32.903 1.00 86.19 178 TYR A N 1
ATOM 1440 C CA . TYR A 1 178 ? -20.224 -1.146 32.441 1.00 86.19 178 TYR A CA 1
ATOM 1441 C C . TYR A 1 178 ? -20.064 -0.657 30.994 1.00 86.19 178 TYR A C 1
ATOM 1443 O O . TYR A 1 178 ? -19.203 0.181 30.725 1.00 86.19 178 TYR A O 1
ATOM 1451 N N . GLN A 1 179 ? -20.938 -1.100 30.083 1.00 88.19 179 GLN A N 1
ATOM 1452 C CA . GLN A 1 179 ? -20.932 -0.646 28.687 1.00 88.19 179 GLN A CA 1
ATOM 1453 C C . GLN A 1 179 ? -21.110 0.870 28.577 1.00 88.19 179 GLN A C 1
ATOM 1455 O O . GLN A 1 179 ? -20.396 1.514 27.811 1.00 88.19 179 GLN A O 1
ATOM 1460 N N . LEU A 1 180 ? -21.995 1.460 29.386 1.00 88.69 180 LEU A N 1
ATOM 1461 C CA . LEU A 1 180 ? -22.210 2.902 29.404 1.00 88.69 180 LEU A CA 1
ATOM 1462 C C . LEU A 1 180 ? -20.953 3.662 29.849 1.00 88.69 180 LEU A C 1
ATOM 1464 O O . LEU A 1 180 ? -20.598 4.667 29.236 1.00 88.69 180 LEU A O 1
ATOM 1468 N N . ARG A 1 181 ? -20.248 3.190 30.886 1.00 88.94 181 ARG A N 1
ATOM 1469 C CA . ARG A 1 181 ? -18.994 3.817 31.346 1.00 88.94 181 ARG A CA 1
ATOM 1470 C C . ARG A 1 181 ? -17.920 3.799 30.261 1.00 88.94 181 ARG A C 1
ATOM 1472 O O . ARG A 1 181 ? -17.273 4.822 30.038 1.00 88.94 181 ARG A O 1
ATOM 1479 N N . THR A 1 182 ? -17.765 2.671 29.574 1.00 89.12 182 THR A N 1
ATOM 1480 C CA . THR A 1 182 ? -16.803 2.527 28.474 1.00 89.12 182 THR A CA 1
ATOM 1481 C C . THR A 1 182 ? -17.176 3.418 27.289 1.00 89.12 182 THR A C 1
ATOM 1483 O O . THR A 1 182 ? -16.331 4.168 26.805 1.00 89.12 182 THR A O 1
ATOM 1486 N N . ALA A 1 183 ? -18.450 3.434 26.888 1.00 90.38 183 ALA A N 1
ATOM 1487 C CA . ALA A 1 183 ? -18.936 4.271 25.793 1.00 90.38 183 ALA A CA 1
ATOM 1488 C C . ALA A 1 183 ? -18.803 5.778 26.095 1.00 90.38 183 ALA A C 1
ATOM 1490 O O . ALA A 1 183 ? -18.466 6.557 25.208 1.00 90.38 183 ALA A O 1
ATOM 1491 N N . ILE A 1 184 ? -18.986 6.209 27.352 1.00 89.94 184 ILE A N 1
ATOM 1492 C CA . ILE A 1 184 ? -18.728 7.601 27.767 1.00 89.94 184 ILE A CA 1
ATOM 1493 C C . ILE A 1 184 ? -17.236 7.945 27.658 1.00 89.94 184 ILE A C 1
ATOM 1495 O O . ILE A 1 184 ? -16.892 9.049 27.231 1.00 89.94 184 ILE A O 1
ATOM 1499 N N . ALA A 1 185 ? -16.339 7.036 28.051 1.00 90.94 185 ALA A N 1
ATOM 1500 C CA . ALA A 1 185 ? -14.898 7.256 27.921 1.00 90.94 185 ALA A CA 1
ATOM 1501 C C . ALA A 1 185 ? -14.478 7.376 26.445 1.00 90.94 185 ALA A C 1
ATOM 1503 O O . ALA A 1 185 ? -13.721 8.283 26.092 1.00 90.94 185 ALA A O 1
ATOM 1504 N N . GLU A 1 186 ? -15.029 6.523 25.583 1.00 91.62 186 GLU A N 1
ATOM 1505 C CA . GLU A 1 186 ? -14.816 6.573 24.136 1.00 91.62 186 GLU A CA 1
ATOM 1506 C C . GLU A 1 186 ? -15.360 7.872 23.523 1.00 91.62 186 GLU A C 1
ATOM 1508 O O . GLU A 1 186 ? -14.630 8.575 22.824 1.00 91.62 186 GLU A O 1
ATOM 1513 N N . ALA A 1 187 ? -16.590 8.270 23.868 1.00 92.56 187 ALA A N 1
ATOM 1514 C CA . ALA A 1 187 ? -17.182 9.530 23.417 1.00 92.56 187 ALA A CA 1
ATOM 1515 C C . ALA A 1 187 ? -16.333 10.746 23.828 1.00 92.56 187 ALA A C 1
ATOM 1517 O O . ALA A 1 187 ? -16.121 11.660 23.031 1.00 92.56 187 ALA A O 1
ATOM 1518 N N . LYS A 1 188 ? -15.775 10.751 25.048 1.00 92.56 188 LYS A N 1
ATOM 1519 C CA . LYS A 1 188 ? -14.848 11.802 25.506 1.00 92.56 188 LYS A CA 1
ATOM 1520 C C . LYS A 1 188 ? -13.558 11.840 24.688 1.00 92.56 188 LYS A C 1
ATOM 1522 O O . LYS A 1 188 ? -13.081 12.931 24.376 1.00 92.56 188 LYS A O 1
ATOM 1527 N N . SER A 1 189 ? -13.000 10.679 24.346 1.00 93.50 189 SER A N 1
ATOM 1528 C CA . SER A 1 189 ? -11.796 10.582 23.514 1.00 93.50 189 SER A CA 1
ATOM 1529 C C . SER A 1 189 ? -12.052 11.108 22.097 1.00 93.50 189 SER A C 1
ATOM 1531 O O . SER A 1 189 ? -11.314 11.973 21.620 1.00 93.50 189 SER A O 1
ATOM 1533 N N . ASN A 1 190 ? -13.157 10.686 21.477 1.00 92.81 190 ASN A N 1
ATOM 1534 C CA . ASN A 1 190 ? -13.559 11.148 20.148 1.00 92.81 190 ASN A CA 1
ATOM 1535 C C . ASN A 1 190 ? -13.814 12.664 20.131 1.00 92.81 190 ASN A C 1
ATOM 1537 O O . ASN A 1 190 ? -13.333 13.362 19.237 1.00 92.81 190 ASN A O 1
ATOM 1541 N N . LEU A 1 191 ? -14.478 13.208 21.159 1.00 93.25 191 LEU A N 1
ATOM 1542 C CA . LEU A 1 191 ? -14.697 14.653 21.296 1.00 93.25 191 LEU A CA 1
ATOM 1543 C C . LEU A 1 191 ? -13.393 15.445 21.437 1.00 93.25 191 LEU A C 1
ATOM 1545 O O . LEU A 1 191 ? -13.283 16.542 20.885 1.00 93.25 191 LEU A O 1
ATOM 1549 N N . ALA A 1 192 ? -12.401 14.913 22.156 1.00 92.94 192 ALA A N 1
ATOM 1550 C CA . ALA A 1 192 ? -11.089 15.545 22.263 1.00 92.94 192 ALA A CA 1
ATOM 1551 C C . ALA A 1 192 ? -10.379 15.594 20.900 1.00 92.94 192 ALA A C 1
ATOM 1553 O O . ALA A 1 192 ? -9.826 16.632 20.534 1.00 92.94 192 ALA A O 1
ATOM 1554 N N . LEU A 1 193 ? -10.457 14.508 20.125 1.00 92.88 193 LEU A N 1
ATOM 1555 C CA . LEU A 1 193 ? -9.880 14.430 18.784 1.00 92.88 193 LEU A CA 1
ATOM 1556 C C . LEU A 1 193 ? -10.579 15.373 17.795 1.00 92.88 193 LEU A C 1
ATOM 1558 O O . LEU A 1 193 ? -9.905 16.074 17.036 1.00 92.88 193 LEU A O 1
ATOM 1562 N N . LEU A 1 194 ? -11.913 15.454 17.844 1.00 93.19 194 LEU A N 1
ATOM 1563 C CA . LEU A 1 194 ? -12.691 16.407 17.050 1.00 93.19 194 LEU A CA 1
ATOM 1564 C C . LEU A 1 194 ? -12.271 17.849 17.365 1.00 93.19 194 LEU A C 1
ATOM 1566 O O . LEU A 1 194 ? -11.970 18.613 16.450 1.00 93.19 194 LEU A O 1
ATOM 1570 N N . LYS A 1 195 ? -12.167 18.206 18.650 1.00 93.75 195 LYS A N 1
ATOM 1571 C CA . LYS A 1 195 ? -11.725 19.541 19.073 1.00 93.75 195 LYS A CA 1
ATOM 1572 C C . LYS A 1 195 ? -10.303 19.865 18.601 1.00 93.75 195 LYS A C 1
ATOM 1574 O O . LYS A 1 195 ? -10.076 20.968 18.105 1.00 93.75 195 LYS A O 1
ATOM 1579 N N . SER A 1 196 ? -9.359 18.927 18.738 1.00 91.75 196 SER A N 1
ATOM 1580 C CA . SER A 1 196 ? -7.973 19.120 18.274 1.00 91.75 196 SER A CA 1
ATOM 1581 C C . SER A 1 196 ? -7.947 19.385 16.772 1.00 91.75 196 SER A C 1
ATOM 1583 O O . SER A 1 196 ? -7.415 20.400 16.326 1.00 91.75 196 SER A O 1
ATOM 1585 N N . SER A 1 197 ? -8.659 18.555 16.007 1.00 90.56 197 SER A N 1
ATOM 1586 C CA . SER A 1 197 ? -8.747 18.667 14.549 1.00 90.56 197 SER A CA 1
ATOM 1587 C C . SER A 1 197 ? -9.364 20.005 14.111 1.00 90.56 197 SER A C 1
ATOM 1589 O O . SER A 1 197 ? -8.844 20.669 13.214 1.00 90.56 197 SER A O 1
ATOM 1591 N N . ILE A 1 198 ? -10.427 20.458 14.790 1.00 91.62 198 ILE A N 1
ATOM 1592 C CA . ILE A 1 198 ? -11.035 21.780 14.558 1.00 91.62 198 ILE A CA 1
ATOM 1593 C C . ILE A 1 198 ? -10.057 22.907 14.904 1.00 91.62 198 ILE A C 1
ATOM 1595 O O . ILE A 1 198 ? -10.074 23.946 14.248 1.00 91.62 198 ILE A O 1
ATOM 1599 N N . SER A 1 199 ? -9.196 22.754 15.910 1.00 89.00 199 SER A N 1
ATOM 1600 C CA . SER A 1 199 ? -8.215 23.788 16.259 1.00 89.00 199 SER A CA 1
ATOM 1601 C C . SER A 1 199 ? -7.074 23.890 15.237 1.00 89.00 199 SER A C 1
ATOM 1603 O O . SER A 1 199 ? -6.701 25.001 14.860 1.00 89.00 199 SER A O 1
ATOM 1605 N N . GLU A 1 200 ? -6.608 22.754 14.716 1.00 87.25 200 GLU A N 1
ATOM 1606 C CA . GLU A 1 200 ? -5.445 22.631 13.825 1.00 87.25 200 GLU A CA 1
ATOM 1607 C C . GLU A 1 200 ? -5.735 22.993 12.359 1.00 87.25 200 GLU A C 1
ATOM 1609 O O . GLU A 1 200 ? -4.814 23.351 11.615 1.00 87.25 200 GLU A O 1
ATOM 1614 N N . ILE A 1 201 ? -6.999 22.927 11.919 1.00 83.88 201 ILE A N 1
ATOM 1615 C CA . ILE A 1 201 ? -7.352 23.297 10.542 1.00 83.88 201 ILE A CA 1
ATOM 1616 C C . ILE A 1 201 ? -7.083 24.780 10.264 1.00 83.88 201 ILE A C 1
ATOM 1618 O O . ILE A 1 201 ? -7.441 25.673 11.042 1.00 83.88 201 ILE A O 1
ATOM 1622 N N . ASN A 1 202 ? -6.471 25.027 9.114 1.00 80.75 202 ASN A N 1
ATOM 1623 C CA . ASN A 1 202 ? -6.162 26.330 8.559 1.00 80.75 202 ASN A CA 1
ATOM 1624 C C . ASN A 1 202 ? -6.238 26.264 7.021 1.00 80.75 202 ASN A C 1
ATOM 1626 O O . ASN A 1 202 ? -6.504 25.213 6.441 1.00 80.75 202 ASN A O 1
ATOM 1630 N N . ALA A 1 203 ? -5.999 27.391 6.356 1.00 69.75 203 ALA A N 1
ATOM 1631 C CA . ALA A 1 203 ? -6.100 27.494 4.903 1.00 69.75 203 ALA A CA 1
ATOM 1632 C C . ALA A 1 203 ? -5.177 26.508 4.151 1.00 69.75 203 ALA A C 1
ATOM 1634 O O . ALA A 1 203 ? -5.583 25.909 3.162 1.00 69.75 203 ALA A O 1
ATOM 1635 N N . SER A 1 204 ? -3.960 26.271 4.652 1.00 66.69 204 SER A N 1
ATOM 1636 C CA . SER A 1 204 ? -2.948 25.446 3.970 1.00 66.69 204 SER A CA 1
ATOM 1637 C C . SER A 1 204 ? -3.226 23.939 3.998 1.00 66.69 204 SER A C 1
ATOM 1639 O O . SER A 1 204 ? -2.683 23.197 3.181 1.00 66.69 204 SER A O 1
ATOM 1641 N N . ASN A 1 205 ? -4.053 23.474 4.938 1.00 73.94 205 ASN A N 1
ATOM 1642 C CA . ASN A 1 205 ? -4.400 22.062 5.111 1.00 73.94 205 ASN A CA 1
ATOM 1643 C C . ASN A 1 205 ? -5.910 21.807 4.981 1.00 73.94 205 ASN A C 1
ATOM 1645 O O . ASN A 1 205 ? -6.385 20.742 5.372 1.00 73.94 205 ASN A O 1
ATOM 1649 N N . PHE A 1 206 ? -6.653 22.765 4.417 1.00 77.12 206 PHE A N 1
ATOM 1650 C CA . PHE A 1 206 ? -8.112 22.781 4.420 1.00 77.12 206 PHE A CA 1
ATOM 1651 C C . PHE A 1 206 ? -8.730 21.483 3.881 1.00 77.12 206 PHE A C 1
ATOM 1653 O O . PHE A 1 206 ? -9.549 20.880 4.571 1.00 77.12 206 PHE A O 1
ATOM 1660 N N . MET A 1 207 ? -8.295 20.984 2.717 1.00 73.44 207 MET A N 1
ATOM 1661 C CA . MET A 1 207 ? -8.876 19.763 2.133 1.00 73.44 207 MET A CA 1
ATOM 1662 C C . MET A 1 207 ? -8.622 18.507 2.968 1.00 73.44 207 MET A C 1
ATOM 1664 O O . MET A 1 207 ? -9.557 17.774 3.297 1.00 73.44 207 MET A O 1
ATOM 1668 N N . THR A 1 208 ? -7.371 18.262 3.358 1.00 73.75 208 THR A N 1
ATOM 1669 C CA . THR A 1 208 ? -7.001 17.063 4.121 1.00 73.75 208 THR A CA 1
ATOM 1670 C C . THR A 1 208 ? -7.612 17.088 5.523 1.00 73.75 208 THR A C 1
ATOM 1672 O O . THR A 1 208 ? -8.162 16.089 5.987 1.00 73.75 208 THR A O 1
ATOM 1675 N N . SER A 1 209 ? -7.577 18.245 6.189 1.00 82.38 209 SER A N 1
ATOM 1676 C CA . SER A 1 209 ? -8.132 18.424 7.532 1.00 82.38 209 SER A CA 1
ATOM 1677 C C . SER A 1 209 ? -9.659 18.368 7.547 1.00 82.38 209 SER A C 1
ATOM 1679 O O . SER A 1 209 ? -10.222 17.799 8.477 1.00 82.38 209 SER A O 1
ATOM 1681 N N . THR A 1 210 ? -10.347 18.862 6.510 1.00 85.75 210 THR A N 1
ATOM 1682 C CA . THR A 1 210 ? -11.816 18.753 6.389 1.00 85.75 210 THR A CA 1
ATOM 1683 C C . THR A 1 210 ? -12.269 17.294 6.330 1.00 85.75 210 THR A C 1
ATOM 1685 O O . THR A 1 210 ? -13.239 16.912 6.992 1.00 85.75 210 THR A O 1
ATOM 1688 N N . GLN A 1 211 ? -11.538 16.438 5.608 1.00 85.12 211 GLN A N 1
ATOM 1689 C CA . GLN A 1 211 ? -11.832 15.005 5.566 1.00 85.12 211 GLN A CA 1
ATOM 1690 C C . GLN A 1 211 ? -11.598 14.332 6.929 1.00 85.12 211 GLN A C 1
ATOM 1692 O O . GLN A 1 211 ? -12.402 13.499 7.355 1.00 85.12 211 GLN A O 1
ATOM 1697 N N . THR A 1 212 ? -10.527 14.707 7.633 1.00 87.56 212 THR A N 1
ATOM 1698 C CA . THR A 1 212 ? -10.227 14.211 8.986 1.00 87.56 212 THR A CA 1
ATOM 1699 C C . THR A 1 212 ? -11.300 14.625 9.993 1.00 87.56 212 THR A C 1
ATOM 1701 O O . THR A 1 212 ? -11.795 13.780 10.738 1.00 87.56 212 THR A O 1
ATOM 1704 N N . ILE A 1 213 ? -11.728 15.891 9.968 1.00 92.06 213 ILE A N 1
ATOM 1705 C CA . ILE A 1 213 ? -12.791 16.413 10.837 1.00 92.06 213 ILE A CA 1
ATOM 1706 C C . ILE A 1 213 ? -14.124 15.724 10.542 1.00 92.06 213 ILE A C 1
ATOM 1708 O O . ILE A 1 213 ? -14.823 15.342 11.475 1.00 92.06 213 ILE A O 1
ATOM 1712 N N . SER A 1 214 ? -14.447 15.473 9.270 1.00 90.81 214 SER A N 1
ATOM 1713 C CA . SER A 1 214 ? -15.671 14.752 8.887 1.00 90.81 214 SER A CA 1
ATOM 1714 C C . SER A 1 214 ? -15.708 13.331 9.464 1.00 90.81 214 SER A C 1
ATOM 1716 O O . SER A 1 214 ? -16.724 12.907 10.015 1.00 90.81 214 SER A O 1
ATOM 1718 N N . LYS A 1 215 ? -14.584 12.601 9.408 1.00 92.00 215 LYS A N 1
ATOM 1719 C CA . LYS A 1 215 ? -14.468 11.261 10.014 1.00 92.00 215 LYS A CA 1
ATOM 1720 C C . LYS A 1 215 ? -14.574 11.311 11.540 1.00 92.00 215 LYS A C 1
ATOM 1722 O O . LYS A 1 215 ? -15.291 10.503 12.124 1.00 92.00 215 LYS A O 1
ATOM 1727 N N . ALA A 1 216 ? -13.889 12.264 12.175 1.00 91.88 216 ALA A N 1
ATOM 1728 C CA . ALA A 1 216 ? -13.955 12.468 13.621 1.00 91.88 216 ALA A CA 1
ATOM 1729 C C . ALA A 1 216 ? -15.380 12.816 14.084 1.00 91.88 216 ALA A C 1
ATOM 1731 O O . ALA A 1 216 ? -15.848 12.299 15.094 1.00 91.88 216 ALA A O 1
ATOM 1732 N N . SER A 1 217 ? -16.092 13.642 13.314 1.00 93.00 217 SER A N 1
ATOM 1733 C CA . SER A 1 217 ? -17.484 14.006 13.576 1.00 93.00 217 SER A CA 1
ATOM 1734 C C . SER A 1 217 ? -18.411 12.793 13.514 1.00 93.00 217 SER A C 1
ATOM 1736 O O . SER A 1 217 ? -19.206 12.606 14.428 1.00 93.00 217 SER A O 1
ATOM 1738 N N . ALA A 1 218 ? -18.279 11.937 12.495 1.00 93.50 218 ALA A N 1
ATOM 1739 C CA . ALA A 1 218 ? -19.090 10.723 12.373 1.00 93.50 218 ALA A CA 1
ATOM 1740 C C . ALA A 1 218 ? -18.849 9.735 13.534 1.00 93.50 218 ALA A C 1
ATOM 1742 O O . ALA A 1 218 ? -19.790 9.140 14.059 1.00 93.50 218 ALA A O 1
ATOM 1743 N N . ALA A 1 219 ? -17.595 9.591 13.981 1.00 92.31 219 ALA A N 1
ATOM 1744 C CA . ALA A 1 219 ? -17.260 8.778 15.152 1.00 92.31 219 ALA A CA 1
ATOM 1745 C C . ALA A 1 219 ? -17.869 9.353 16.445 1.00 92.31 219 ALA A C 1
ATOM 1747 O O . ALA A 1 219 ? -18.447 8.612 17.245 1.00 92.31 219 ALA A O 1
ATOM 1748 N N . CYS A 1 220 ? -17.801 10.678 16.629 1.00 92.69 220 CYS A N 1
ATOM 1749 C CA . CYS A 1 220 ? -18.481 11.368 17.724 1.00 92.69 220 CYS A CA 1
ATOM 1750 C C . CYS A 1 220 ? -19.993 11.121 17.684 1.00 92.69 220 CYS A C 1
ATOM 1752 O O . CYS A 1 220 ? -20.545 10.701 18.695 1.00 92.69 220 CYS A O 1
ATOM 1754 N N . GLU A 1 221 ? -20.647 11.304 16.535 1.00 93.81 221 GLU A N 1
ATOM 1755 C CA . GLU A 1 221 ? -22.090 11.089 16.365 1.00 93.81 221 GLU A CA 1
ATOM 1756 C C . GLU A 1 221 ? -22.514 9.681 16.792 1.00 93.81 221 GLU A C 1
ATOM 1758 O O . GLU A 1 221 ? -23.388 9.531 17.646 1.00 93.81 221 GLU A O 1
ATOM 1763 N N . SER A 1 222 ? -21.825 8.654 16.283 1.00 94.06 222 SER A N 1
ATOM 1764 C CA . SER A 1 222 ? -22.097 7.259 16.639 1.00 94.06 222 SER A CA 1
ATOM 1765 C C . SER A 1 222 ? -21.911 6.996 18.138 1.00 94.06 222 SER A C 1
ATOM 1767 O O . SER A 1 222 ? -22.734 6.317 18.752 1.00 94.06 222 SER A O 1
ATOM 1769 N N . SER A 1 223 ? -20.842 7.524 18.743 1.00 93.19 223 SER A N 1
ATOM 1770 C CA . SER A 1 223 ? -20.569 7.331 20.175 1.00 93.19 223 SER A CA 1
ATOM 1771 C C . SER A 1 223 ? -21.563 8.078 21.078 1.00 93.19 223 SER A C 1
ATOM 1773 O O . SER A 1 223 ? -21.977 7.541 22.105 1.00 93.19 223 SER A O 1
ATOM 1775 N N . ILE A 1 224 ? -22.003 9.278 20.676 1.00 92.94 224 ILE A N 1
ATOM 1776 C CA . ILE A 1 224 ? -23.014 10.073 21.386 1.00 92.94 224 ILE A CA 1
ATOM 1777 C C . ILE A 1 224 ? -24.389 9.399 21.310 1.00 92.94 224 ILE A C 1
ATOM 1779 O O . ILE A 1 224 ? -25.113 9.366 22.306 1.00 92.94 224 ILE A O 1
ATOM 1783 N N . GLU A 1 225 ? -24.750 8.830 20.162 1.00 93.75 225 GLU A N 1
ATOM 1784 C CA . GLU A 1 225 ? -26.018 8.115 20.023 1.00 93.75 225 GLU A CA 1
ATOM 1785 C C . GLU A 1 225 ? -26.036 6.824 20.854 1.00 93.75 225 GLU A C 1
ATOM 1787 O O . GLU A 1 225 ? -27.022 6.533 21.531 1.00 93.75 225 GLU A O 1
ATOM 1792 N N . LEU A 1 226 ? -24.909 6.106 20.914 1.00 91.88 226 LEU A N 1
ATOM 1793 C CA . LEU A 1 226 ? -24.768 4.914 21.751 1.00 91.88 226 LEU A CA 1
ATOM 1794 C C . LEU A 1 226 ? -24.946 5.222 23.247 1.00 91.88 226 LEU A C 1
ATOM 1796 O O . LEU A 1 226 ? -25.705 4.527 23.925 1.00 91.88 226 LEU A O 1
ATOM 1800 N N . ILE A 1 227 ? -24.296 6.266 23.779 1.00 92.06 227 ILE A N 1
ATOM 1801 C CA . ILE A 1 227 ? -24.454 6.624 25.202 1.00 92.06 227 ILE A CA 1
ATOM 1802 C C . ILE A 1 227 ? -25.882 7.087 25.521 1.00 92.06 227 ILE A C 1
ATOM 1804 O O . ILE A 1 227 ? -26.394 6.765 26.593 1.00 92.06 227 ILE A O 1
ATOM 1808 N N . LYS A 1 228 ? -26.557 7.787 24.595 1.00 90.75 228 LYS A N 1
ATOM 1809 C CA . LYS A 1 228 ? -27.972 8.168 24.744 1.00 90.75 228 LYS A CA 1
ATOM 1810 C C . LYS A 1 228 ? -28.875 6.940 24.769 1.00 90.75 228 LYS A C 1
ATOM 1812 O O . LYS A 1 228 ? -29.755 6.850 25.622 1.00 90.75 228 LYS A O 1
ATOM 1817 N N . HIS A 1 229 ? -28.633 5.985 23.875 1.00 90.81 229 HIS A N 1
ATOM 1818 C CA . HIS A 1 229 ? -29.391 4.743 23.814 1.00 90.81 229 HIS A CA 1
ATOM 1819 C C . HIS A 1 229 ? -29.225 3.907 25.091 1.00 90.81 229 HIS A C 1
ATOM 1821 O O . HIS A 1 229 ? -30.217 3.493 25.690 1.00 90.81 229 HIS A O 1
ATOM 1827 N N . LEU A 1 230 ? -27.990 3.725 25.569 1.00 87.38 230 LEU A N 1
ATOM 1828 C CA . LEU A 1 230 ? -27.709 2.999 26.812 1.00 87.38 230 LEU A CA 1
ATOM 1829 C C . LEU A 1 230 ? -28.336 3.683 28.037 1.00 87.38 230 LEU A C 1
ATOM 1831 O O . LEU A 1 230 ? -28.862 3.007 28.918 1.00 87.38 230 LEU A O 1
ATOM 1835 N N . ASN A 1 231 ? -28.338 5.017 28.085 1.00 88.31 231 ASN A N 1
ATOM 1836 C CA . ASN A 1 231 ? -29.031 5.772 29.130 1.00 88.31 231 ASN A CA 1
ATOM 1837 C C . ASN A 1 231 ? -30.551 5.572 29.089 1.00 88.31 231 ASN A C 1
ATOM 1839 O O . ASN A 1 231 ? -31.166 5.354 30.134 1.00 88.31 231 ASN A O 1
ATOM 1843 N N . ALA A 1 232 ? -31.150 5.590 27.896 1.00 86.69 232 ALA A N 1
ATOM 1844 C CA . ALA A 1 232 ? -32.572 5.321 27.714 1.00 86.69 232 ALA A CA 1
ATOM 1845 C C . ALA A 1 232 ? -32.937 3.892 28.153 1.00 86.69 232 ALA A C 1
ATOM 1847 O O . ALA A 1 232 ? -33.925 3.712 28.859 1.00 86.69 232 ALA A O 1
ATOM 1848 N N . LEU A 1 233 ? -32.124 2.883 27.821 1.00 85.19 233 LEU A N 1
ATOM 1849 C CA . LEU A 1 233 ? -32.324 1.497 28.271 1.00 85.19 233 LEU A CA 1
ATOM 1850 C C . LEU A 1 233 ? -32.211 1.362 29.797 1.00 85.19 233 LEU A C 1
ATOM 1852 O O . LEU A 1 233 ? -33.065 0.753 30.440 1.00 85.19 233 LEU A O 1
ATOM 1856 N N . LEU A 1 234 ? -31.197 1.980 30.406 1.00 82.38 234 LEU A N 1
ATOM 1857 C CA . LEU A 1 234 ? -30.992 1.930 31.857 1.00 82.38 234 LEU A CA 1
ATOM 1858 C C . LEU A 1 234 ? -32.120 2.624 32.635 1.00 82.38 234 LEU A C 1
ATOM 1860 O O . LEU A 1 234 ? -32.523 2.146 33.696 1.00 82.38 234 LEU A O 1
ATOM 1864 N N . THR A 1 235 ? -32.648 3.730 32.112 1.00 83.69 235 THR A N 1
ATOM 1865 C CA . THR A 1 235 ? -33.740 4.479 32.751 1.00 83.69 235 THR A CA 1
ATOM 1866 C C . THR A 1 235 ? -35.112 3.845 32.515 1.00 83.69 235 THR A C 1
ATOM 1868 O O . THR A 1 235 ? -35.914 3.804 33.444 1.00 83.69 235 THR A O 1
ATOM 1871 N N . SER A 1 236 ? -35.386 3.316 31.316 1.00 79.88 236 SER A N 1
ATOM 1872 C CA . SER A 1 236 ? -36.705 2.764 30.960 1.00 79.88 236 SER A CA 1
ATOM 1873 C C . SER A 1 236 ? -36.888 1.281 31.295 1.00 79.88 236 SER A C 1
ATOM 1875 O O . SER A 1 236 ? -37.963 0.900 31.753 1.00 79.88 236 SER A O 1
ATOM 1877 N N . GLU A 1 237 ? -35.865 0.444 31.102 1.00 76.25 237 GLU A N 1
ATOM 1878 C CA . GLU A 1 237 ? -35.982 -1.016 31.251 1.00 76.25 237 GLU A CA 1
ATOM 1879 C C . GLU A 1 237 ? -35.393 -1.528 32.573 1.00 76.25 237 GLU A C 1
ATOM 1881 O O . GLU A 1 237 ? -35.833 -2.553 33.092 1.00 76.25 237 GLU A O 1
ATOM 1886 N N . CYS A 1 238 ? -34.424 -0.810 33.155 1.00 68.38 238 CYS A N 1
ATOM 1887 C CA . CYS A 1 238 ? -33.736 -1.219 34.387 1.00 68.38 238 CYS A CA 1
ATOM 1888 C C . CYS A 1 238 ? -34.128 -0.404 35.637 1.00 68.38 238 CYS A C 1
ATOM 1890 O O . CYS A 1 238 ? -33.572 -0.652 36.711 1.00 68.38 238 CYS A O 1
ATOM 1892 N N . ASN A 1 239 ? -35.066 0.552 35.518 1.00 69.06 239 ASN A N 1
ATOM 1893 C CA . ASN A 1 239 ? -35.488 1.476 36.585 1.00 69.06 239 ASN A CA 1
ATOM 1894 C C . ASN A 1 239 ? -34.303 2.119 37.346 1.00 69.06 239 ASN A C 1
ATOM 1896 O O . ASN A 1 239 ? -34.366 2.310 38.563 1.00 69.06 239 ASN A O 1
ATOM 1900 N N . CYS A 1 240 ? -33.192 2.411 36.658 1.00 73.38 240 CYS A N 1
ATOM 1901 C CA . CYS A 1 240 ? -32.047 3.097 37.258 1.00 73.38 240 CYS A CA 1
ATOM 1902 C C . CYS A 1 240 ? -32.389 4.556 37.569 1.00 73.38 240 CYS A C 1
ATOM 1904 O O . CYS A 1 240 ? -33.091 5.214 36.798 1.00 73.38 240 CYS A O 1
ATOM 1906 N N . SER A 1 241 ? -31.849 5.082 38.670 1.00 72.88 241 SER A N 1
ATOM 1907 C CA . SER A 1 241 ? -31.935 6.517 38.951 1.00 72.88 241 SER A CA 1
ATOM 1908 C C . SER A 1 241 ? -31.129 7.320 37.919 1.00 72.88 241 SER A C 1
ATOM 1910 O O . SER A 1 241 ? -30.182 6.813 37.312 1.00 72.88 241 SER A O 1
ATOM 1912 N N . GLU A 1 242 ? -31.471 8.595 37.729 1.00 68.44 242 GLU A N 1
ATOM 1913 C CA . GLU A 1 242 ? -30.756 9.484 36.797 1.00 68.44 242 GLU A CA 1
ATOM 1914 C C . GLU A 1 242 ? -29.265 9.659 37.153 1.00 68.44 242 GLU A C 1
ATOM 1916 O O . GLU A 1 242 ? -28.438 9.906 36.270 1.00 68.44 242 GLU A O 1
ATOM 1921 N N . GLU A 1 243 ? -28.907 9.487 38.431 1.00 66.44 243 GLU A N 1
ATOM 1922 C CA . GLU A 1 243 ? -27.519 9.485 38.907 1.00 66.44 243 GLU A CA 1
ATOM 1923 C C . GLU A 1 243 ? -26.787 8.188 38.536 1.00 66.44 243 GLU A C 1
ATOM 1925 O O . GLU A 1 243 ? -25.657 8.240 38.048 1.00 66.44 243 GLU A O 1
ATOM 1930 N N . GLU A 1 244 ? -27.435 7.027 38.688 1.00 66.12 244 GLU A N 1
ATOM 1931 C CA . GLU A 1 244 ? -26.869 5.728 38.294 1.00 66.12 244 GLU A CA 1
ATOM 1932 C C . GLU A 1 244 ? -26.681 5.624 36.776 1.00 66.12 244 GLU A C 1
ATOM 1934 O O . GLU A 1 244 ? -25.691 5.064 36.306 1.00 66.12 244 GLU A O 1
ATOM 1939 N N . ALA A 1 245 ? -27.594 6.211 36.001 1.00 70.56 245 ALA A N 1
ATOM 1940 C CA . ALA A 1 245 ? -27.532 6.238 34.544 1.00 70.56 245 ALA A CA 1
ATOM 1941 C C . ALA A 1 245 ? -26.590 7.328 33.985 1.00 70.56 245 ALA A C 1
ATOM 1943 O O . ALA A 1 245 ? -26.498 7.482 32.768 1.00 70.56 245 ALA A O 1
ATOM 1944 N N . MET A 1 246 ? -25.885 8.085 34.841 1.00 79.12 246 MET A N 1
ATOM 1945 C CA . MET A 1 246 ? -24.944 9.151 34.454 1.00 79.12 246 MET A CA 1
ATOM 1946 C C . MET A 1 246 ? -25.546 10.185 33.481 1.00 79.12 246 MET A C 1
ATOM 1948 O O . MET A 1 246 ? -24.837 10.755 32.644 1.00 79.12 246 MET A O 1
ATOM 1952 N N . SER A 1 247 ? -26.850 10.461 33.602 1.00 81.44 247 SER A N 1
ATOM 1953 C CA . SER A 1 247 ? -27.606 11.302 32.662 1.00 81.44 247 SER A CA 1
ATOM 1954 C C . SER A 1 247 ? -27.023 12.716 32.525 1.00 81.44 247 SER A C 1
ATOM 1956 O O . SER A 1 247 ? -27.046 13.302 31.442 1.00 81.44 247 SER A O 1
ATOM 1958 N N . SER A 1 248 ? -26.433 13.258 33.596 1.00 82.56 248 SER A N 1
ATOM 1959 C CA . SER A 1 248 ? -25.771 14.569 33.593 1.00 82.56 248 SER A CA 1
ATOM 1960 C C . SER A 1 248 ? -24.490 14.603 32.747 1.00 82.56 248 SER A C 1
ATOM 1962 O O . SER A 1 248 ? -24.299 15.551 31.987 1.00 82.56 248 SER A O 1
ATOM 1964 N N . SER A 1 249 ? -23.645 13.566 32.818 1.00 84.44 249 SER A N 1
ATOM 1965 C CA . SER A 1 249 ? -22.419 13.462 32.004 1.00 84.44 249 SER A CA 1
ATOM 1966 C C . SER A 1 249 ? -22.765 13.277 30.528 1.00 84.44 249 SER A C 1
ATOM 1968 O O . SER A 1 249 ? -22.153 13.891 29.663 1.00 84.44 249 SER A O 1
ATOM 1970 N N . ILE A 1 250 ? -23.792 12.482 30.226 1.00 88.56 250 ILE A N 1
ATOM 1971 C CA . ILE A 1 250 ? -24.230 12.226 28.845 1.00 88.56 250 ILE A CA 1
ATOM 1972 C C . ILE A 1 250 ? -24.795 13.492 28.208 1.00 88.56 250 ILE A C 1
ATOM 1974 O O . ILE A 1 250 ? -24.485 13.803 27.054 1.00 88.56 250 ILE A O 1
ATOM 1978 N N . LYS A 1 251 ? -25.579 14.258 28.974 1.00 88.19 251 LYS A N 1
ATOM 1979 C CA . LYS A 1 251 ? -26.063 15.569 28.546 1.00 88.19 251 LYS A CA 1
ATOM 1980 C C . LYS A 1 251 ? -24.903 16.535 28.304 1.00 88.19 251 LYS A C 1
ATOM 1982 O O . LYS A 1 251 ? -24.837 17.130 27.236 1.00 88.19 251 LYS A O 1
ATOM 1987 N N . GLN A 1 252 ? -23.945 16.615 29.230 1.00 90.12 252 GLN A N 1
ATOM 1988 C CA . GLN A 1 252 ? -22.756 17.457 29.076 1.00 90.12 252 GLN A CA 1
ATOM 1989 C C . GLN A 1 252 ? -21.947 17.103 27.815 1.00 90.12 252 GLN A C 1
ATOM 1991 O O . GLN A 1 252 ? -21.483 17.995 27.103 1.00 90.12 252 GLN A O 1
ATOM 1996 N N . GLU A 1 253 ? -21.784 15.815 27.523 1.00 89.12 253 GLU A N 1
ATOM 1997 C CA . GLU A 1 253 ? -21.021 15.343 26.367 1.00 89.12 253 GLU A CA 1
ATOM 1998 C C . GLU A 1 253 ? -21.780 15.595 25.052 1.00 89.12 253 GLU A C 1
ATOM 2000 O O . GLU A 1 253 ? -21.175 15.999 24.059 1.00 89.12 253 GLU A O 1
ATOM 2005 N N . SER A 1 254 ? -23.110 15.472 25.068 1.00 90.69 254 SER A N 1
ATOM 2006 C CA . SER A 1 254 ? -23.982 15.830 23.937 1.00 90.69 254 SER A CA 1
ATOM 2007 C C . SER A 1 254 ? -23.973 17.338 23.646 1.00 90.69 254 SER A C 1
ATOM 2009 O O . SER A 1 254 ? -23.918 17.754 22.485 1.00 90.69 254 SER A O 1
ATOM 2011 N N . ASP A 1 255 ? -23.986 18.166 24.692 1.00 92.00 255 ASP A N 1
ATOM 2012 C CA . ASP A 1 255 ? -23.927 19.624 24.570 1.00 92.00 255 ASP A CA 1
ATOM 2013 C C . ASP A 1 255 ? -22.564 20.066 24.005 1.00 92.00 255 ASP A C 1
ATOM 2015 O O . ASP A 1 255 ? -22.505 20.904 23.103 1.00 92.00 255 ASP A O 1
ATOM 2019 N N . LYS A 1 256 ? -21.462 19.446 24.460 1.00 92.12 256 LYS A N 1
ATOM 2020 C CA . LYS A 1 256 ? -20.114 19.672 23.901 1.00 92.12 256 LYS A CA 1
ATOM 2021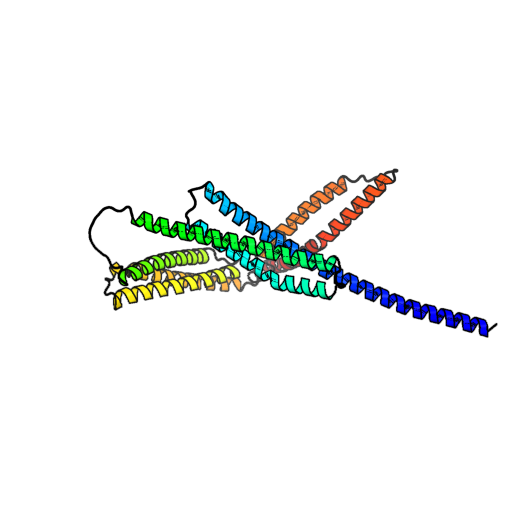 C C . LYS A 1 256 ? -20.031 19.298 22.425 1.00 92.12 256 LYS A C 1
ATOM 2023 O O . LYS A 1 256 ? -19.446 20.054 21.655 1.00 92.12 256 LYS A O 1
ATOM 2028 N N . TYR A 1 257 ? -20.612 18.165 22.027 1.00 94.00 257 TYR A N 1
ATOM 2029 C CA . TYR A 1 257 ? -20.643 17.756 20.622 1.00 94.00 257 TYR A CA 1
ATOM 2030 C C . TYR A 1 257 ? -21.343 18.802 19.747 1.00 94.00 257 TYR A C 1
ATOM 2032 O O . TYR A 1 257 ? -20.795 19.243 18.738 1.00 94.00 257 TYR A O 1
ATOM 2040 N N . THR A 1 258 ? -22.517 19.262 20.185 1.00 93.00 258 THR A N 1
ATOM 2041 C CA . THR A 1 258 ? -23.305 20.278 19.471 1.00 93.00 258 THR A CA 1
ATOM 2042 C C . THR A 1 258 ? -22.545 21.603 19.357 1.00 93.00 258 THR A C 1
ATOM 2044 O O . THR A 1 258 ? -22.535 22.227 18.295 1.00 93.00 258 THR A O 1
ATOM 2047 N N . LEU A 1 259 ? -21.851 22.011 20.427 1.00 94.12 259 LEU A N 1
ATOM 2048 C CA . LEU A 1 259 ? -20.988 23.190 20.414 1.00 94.12 259 LEU A CA 1
ATOM 2049 C C . LEU A 1 259 ? -19.862 23.046 19.380 1.00 94.12 259 LEU A C 1
ATOM 2051 O O . LEU A 1 259 ? -19.700 23.928 18.539 1.00 94.12 259 LEU A O 1
ATOM 2055 N N . TYR A 1 260 ? -19.127 21.931 19.388 1.00 93.44 260 TYR A N 1
ATOM 2056 C CA . TYR A 1 260 ? -18.016 21.715 18.455 1.00 93.44 260 TYR A CA 1
ATOM 2057 C C . TYR A 1 260 ? -18.468 21.638 16.999 1.00 93.44 260 TYR A C 1
ATOM 2059 O O . TYR A 1 260 ? -17.775 22.161 16.131 1.00 93.44 260 TYR A O 1
ATOM 2067 N N . LEU A 1 261 ? -19.648 21.082 16.717 1.00 92.00 261 LEU A N 1
ATOM 2068 C CA . LEU A 1 261 ? -20.236 21.146 15.378 1.00 92.00 261 LEU A CA 1
ATOM 2069 C C . LEU A 1 261 ? -20.502 22.588 14.932 1.00 92.00 261 LEU A C 1
ATOM 2071 O O . LEU A 1 261 ? -20.188 22.954 13.801 1.00 92.00 261 LEU A O 1
ATOM 2075 N N . SER A 1 262 ? -21.045 23.427 15.817 1.00 91.88 262 SER A N 1
ATOM 2076 C CA . SER A 1 262 ? -21.300 24.836 15.491 1.00 91.88 262 SER A CA 1
ATOM 2077 C C . SER A 1 262 ? -20.007 25.633 15.258 1.00 91.88 262 SER A C 1
ATOM 2079 O O . SER A 1 262 ? -19.927 26.433 14.319 1.00 91.88 262 SER A O 1
ATOM 2081 N N . GLU A 1 263 ? -18.970 25.372 16.062 1.00 92.06 263 GLU A N 1
ATOM 2082 C CA . GLU A 1 263 ? -17.632 25.949 15.895 1.00 92.06 263 GLU A CA 1
ATOM 2083 C C . GLU A 1 263 ? -17.005 25.503 14.571 1.00 92.06 263 GLU A C 1
ATOM 2085 O O . GLU A 1 263 ? -16.475 26.334 13.830 1.00 92.06 263 GLU A O 1
ATOM 2090 N N . TRP A 1 264 ? -17.118 24.211 14.246 1.00 92.12 264 TRP A N 1
ATOM 2091 C CA . TRP A 1 264 ? -16.650 23.638 12.991 1.00 92.12 264 TRP A CA 1
ATOM 2092 C C . TRP A 1 264 ? -17.319 24.291 11.783 1.00 92.12 264 TRP A C 1
ATOM 2094 O O . TRP A 1 264 ? -16.610 24.830 10.940 1.00 92.12 264 TRP A O 1
ATOM 2104 N N . HIS A 1 265 ? -18.652 24.323 11.718 1.00 90.06 265 HIS A N 1
ATOM 2105 C CA . HIS A 1 265 ? -19.369 24.917 10.585 1.00 90.06 265 HIS A CA 1
ATOM 2106 C C . HIS A 1 265 ? -19.020 26.394 10.386 1.00 90.06 265 HIS A C 1
ATOM 2108 O O . HIS A 1 265 ? -18.785 26.831 9.262 1.00 90.06 265 HIS A O 1
ATOM 2114 N N . THR A 1 266 ? -18.900 27.153 11.478 1.00 90.44 266 THR A N 1
ATOM 2115 C CA . THR A 1 266 ? -18.484 28.562 11.415 1.00 90.44 266 THR A CA 1
ATOM 2116 C C . THR A 1 266 ? -17.060 28.703 10.874 1.00 90.44 266 THR A C 1
ATOM 2118 O O . THR A 1 266 ? -16.768 29.616 10.100 1.00 90.44 266 THR A O 1
ATOM 2121 N N . LYS A 1 267 ? -16.143 27.823 11.292 1.00 88.12 267 LYS A N 1
ATOM 2122 C CA . LYS A 1 267 ? -14.747 27.848 10.845 1.00 88.12 267 LYS A CA 1
ATOM 2123 C C . LYS A 1 267 ? -14.610 27.382 9.396 1.00 88.12 267 LYS A C 1
ATOM 2125 O O . LYS A 1 267 ? -13.853 27.991 8.650 1.00 88.12 267 LYS A O 1
ATOM 2130 N N . GLN A 1 268 ? -15.363 26.360 9.000 1.00 86.62 268 GLN A N 1
ATOM 2131 C CA . GLN A 1 268 ? -15.439 25.868 7.631 1.00 86.62 268 GLN A CA 1
ATOM 2132 C C . GLN A 1 268 ? -15.912 26.977 6.693 1.00 86.62 268 GLN A C 1
ATOM 2134 O O . GLN A 1 268 ? -15.202 27.287 5.747 1.00 86.62 268 GLN A O 1
ATOM 2139 N N . GLN A 1 269 ? -17.029 27.641 7.007 1.00 85.81 269 GLN A N 1
ATOM 2140 C CA . GLN A 1 269 ? -17.553 28.728 6.181 1.00 85.81 269 GLN A CA 1
ATOM 2141 C C . GLN A 1 269 ? -16.522 29.853 5.994 1.00 85.81 269 GLN A C 1
ATOM 2143 O O . GLN A 1 269 ? -16.283 30.297 4.877 1.00 85.81 269 GLN A O 1
ATOM 2148 N N . LYS A 1 270 ? -15.844 30.272 7.072 1.00 85.06 270 LYS A N 1
ATOM 2149 C CA . LYS A 1 270 ? -14.778 31.286 6.988 1.00 85.06 270 LYS A CA 1
ATOM 2150 C C . LYS A 1 270 ? -13.608 30.842 6.111 1.00 85.06 270 LYS A C 1
ATOM 2152 O O . LYS A 1 270 ? -13.012 31.666 5.429 1.00 85.06 270 LYS A O 1
ATOM 2157 N N . LEU A 1 271 ? -13.239 29.564 6.164 1.00 80.00 271 LEU A N 1
ATOM 2158 C CA . LEU A 1 271 ? -12.152 29.021 5.351 1.00 80.00 271 LEU A CA 1
ATOM 2159 C C . LEU A 1 271 ? -12.564 28.847 3.886 1.00 80.00 271 LEU A C 1
ATOM 2161 O O . LEU A 1 271 ? -11.736 29.083 3.021 1.00 80.00 271 LEU A O 1
ATOM 2165 N N . GLU A 1 272 ? -13.820 28.506 3.599 1.00 76.00 272 GLU A N 1
ATOM 2166 C CA . GLU A 1 272 ? -14.371 28.459 2.237 1.00 76.00 272 GLU A CA 1
ATOM 2167 C C . GLU A 1 272 ? -14.449 29.858 1.614 1.00 76.00 272 GLU A C 1
ATOM 2169 O O . GLU A 1 272 ? -14.071 30.038 0.460 1.00 76.00 272 GLU A O 1
ATOM 2174 N N . GLU A 1 273 ? -14.853 30.868 2.392 1.00 76.94 273 GLU A N 1
ATOM 2175 C CA . GLU A 1 273 ? -14.845 32.274 1.970 1.00 76.94 273 GLU A CA 1
ATOM 2176 C C . GLU A 1 273 ? -13.422 32.772 1.660 1.00 76.94 273 GLU A C 1
ATOM 2178 O O . GLU A 1 273 ? -13.232 33.471 0.670 1.00 76.94 273 GLU A O 1
ATOM 2183 N N . LEU A 1 274 ? -12.417 32.365 2.448 1.00 66.00 274 LEU A N 1
ATOM 2184 C CA . LEU A 1 274 ? -10.999 32.658 2.184 1.00 66.00 274 LEU A CA 1
ATOM 2185 C C . LEU A 1 274 ? -10.413 31.822 1.034 1.00 66.00 274 LEU A C 1
ATOM 2187 O O . LEU A 1 274 ? -9.492 32.263 0.360 1.00 66.00 274 LEU A O 1
ATOM 2191 N N . SER A 1 275 ? -10.920 30.608 0.813 1.00 56.84 275 SER A N 1
ATOM 2192 C CA . SER A 1 275 ? -10.437 29.678 -0.215 1.00 56.84 275 SER A CA 1
ATOM 2193 C C . SER A 1 275 ? -10.951 29.996 -1.621 1.00 56.84 275 SER A C 1
ATOM 2195 O O . SER A 1 275 ? -10.456 29.399 -2.577 1.00 56.84 275 SER A O 1
ATOM 2197 N N . ASN A 1 276 ? -11.932 30.892 -1.751 1.00 53.31 276 ASN A N 1
ATOM 2198 C CA . ASN A 1 276 ? -12.360 31.432 -3.042 1.00 53.31 276 ASN A CA 1
ATOM 2199 C C . ASN A 1 276 ? -11.341 32.416 -3.648 1.00 53.31 276 ASN A C 1
ATOM 2201 O O . ASN A 1 276 ? -11.514 32.803 -4.800 1.00 53.31 276 ASN A O 1
ATOM 2205 N N . ASP A 1 277 ? -10.274 32.774 -2.925 1.00 54.09 277 ASP A N 1
ATOM 2206 C CA . ASP A 1 277 ? -9.047 33.262 -3.552 1.00 54.09 277 ASP A CA 1
ATOM 2207 C C . ASP A 1 277 ? -8.321 32.052 -4.172 1.00 54.09 277 ASP A C 1
ATOM 2209 O O . ASP A 1 277 ? -7.868 31.154 -3.453 1.00 54.09 277 ASP A O 1
ATOM 2213 N N . ASP A 1 278 ? -8.204 32.032 -5.508 1.00 52.78 278 ASP A N 1
ATOM 2214 C CA . ASP A 1 278 ? -7.660 30.965 -6.387 1.00 52.78 278 ASP A CA 1
ATOM 2215 C C . ASP A 1 278 ? -6.302 30.349 -5.956 1.00 52.78 278 ASP A C 1
ATOM 2217 O O . ASP A 1 278 ? -5.842 29.340 -6.495 1.00 52.78 278 ASP A O 1
ATOM 2221 N N . TYR A 1 279 ? -5.643 30.932 -4.959 1.00 52.16 279 TYR A N 1
ATOM 2222 C CA . TYR A 1 279 ? -4.365 30.518 -4.398 1.00 52.16 279 TYR A CA 1
ATOM 2223 C C . TYR A 1 279 ? -4.432 29.234 -3.544 1.00 52.16 279 TYR A C 1
ATOM 2225 O O . TYR A 1 279 ? -3.490 28.440 -3.548 1.00 52.16 279 TYR A O 1
ATOM 2233 N N . LEU A 1 280 ? -5.528 28.999 -2.810 1.00 53.72 280 LEU A N 1
ATOM 2234 C CA . LEU A 1 280 ? -5.598 27.937 -1.786 1.00 53.72 280 LEU A CA 1
ATOM 2235 C C . LEU A 1 280 ? -6.091 26.577 -2.301 1.00 53.72 280 LEU A C 1
ATOM 2237 O O . LEU A 1 280 ? -5.947 25.565 -1.612 1.00 53.72 280 LEU A O 1
ATOM 2241 N N . THR A 1 281 ? -6.640 26.533 -3.514 1.00 56.06 281 THR A N 1
ATOM 2242 C CA . THR A 1 281 ? -7.131 25.303 -4.159 1.00 56.06 281 THR A CA 1
ATOM 2243 C C . THR A 1 281 ? -6.210 24.805 -5.268 1.00 56.06 281 THR A C 1
ATOM 2245 O O . THR A 1 281 ? -6.454 23.731 -5.825 1.00 56.06 281 THR A O 1
ATOM 2248 N N . CYS A 1 282 ? -5.134 25.538 -5.578 1.00 63.38 282 CYS A N 1
ATOM 2249 C CA . CYS A 1 282 ? -4.237 25.160 -6.655 1.00 63.38 282 CYS A CA 1
ATOM 2250 C C . CYS A 1 282 ? -3.492 23.851 -6.316 1.00 63.38 282 CYS A C 1
ATOM 2252 O O . CYS A 1 282 ? -2.677 23.819 -5.385 1.00 63.38 282 CYS A O 1
ATOM 2254 N N . PRO A 1 283 ? -3.704 22.765 -7.085 1.00 61.09 283 PRO A N 1
ATOM 2255 C CA . PRO A 1 283 ? -3.113 21.460 -6.804 1.00 61.09 283 PRO A CA 1
ATOM 2256 C C . PRO A 1 283 ? -1.584 21.458 -6.914 1.00 61.09 283 PRO A C 1
ATOM 2258 O O . PRO A 1 283 ? -0.953 20.554 -6.369 1.00 61.09 283 PRO A O 1
ATOM 2261 N N . LEU A 1 284 ? -0.987 22.459 -7.575 1.00 63.06 284 LEU A N 1
ATOM 2262 C CA . LEU A 1 284 ? 0.460 22.638 -7.711 1.00 63.06 284 LEU A CA 1
ATOM 2263 C C . LEU A 1 284 ? 1.086 23.427 -6.545 1.00 63.06 284 LEU A C 1
ATOM 2265 O O . LEU A 1 284 ? 2.233 23.153 -6.204 1.00 63.06 284 LEU A O 1
ATOM 2269 N N . CYS A 1 285 ? 0.332 24.297 -5.865 1.00 67.88 285 CYS A N 1
ATOM 2270 C CA . CYS A 1 285 ? 0.808 25.139 -4.753 1.00 67.88 285 CYS A CA 1
ATOM 2271 C C . CYS A 1 285 ? 0.552 24.539 -3.358 1.00 67.88 285 CYS A C 1
ATOM 2273 O O . CYS A 1 285 ? 0.744 25.209 -2.342 1.00 67.88 285 CYS A O 1
ATOM 2275 N N . THR A 1 286 ? 0.099 23.284 -3.282 1.00 65.12 286 THR A N 1
ATOM 2276 C CA . THR A 1 286 ? -0.189 22.618 -2.003 1.00 65.12 286 THR A CA 1
ATOM 2277 C C . THR A 1 286 ? 1.075 22.429 -1.154 1.00 65.12 286 THR A C 1
ATOM 2279 O O . THR A 1 286 ? 2.176 22.255 -1.675 1.00 65.12 286 THR A O 1
ATOM 2282 N N . ASN A 1 287 ? 0.924 22.398 0.176 1.00 61.12 287 ASN A N 1
ATOM 2283 C CA . ASN A 1 287 ? 2.038 22.222 1.126 1.00 61.12 287 ASN A CA 1
ATOM 2284 C C . ASN A 1 287 ? 2.880 20.958 0.829 1.00 61.12 287 ASN A C 1
ATOM 2286 O O . ASN A 1 287 ? 4.103 20.967 0.932 1.00 61.12 287 ASN A O 1
ATOM 2290 N N . ARG A 1 288 ? 2.229 19.890 0.349 1.00 62.75 288 ARG A N 1
ATOM 2291 C CA . ARG A 1 288 ? 2.889 18.646 -0.069 1.00 62.75 288 ARG A CA 1
ATOM 2292 C C . ARG A 1 288 ? 3.870 18.853 -1.227 1.00 62.75 288 ARG A C 1
ATOM 2294 O O . ARG A 1 288 ? 4.954 18.279 -1.206 1.00 62.75 288 ARG A O 1
ATOM 2301 N N . ASN A 1 289 ? 3.513 19.672 -2.212 1.00 68.69 289 ASN A N 1
ATOM 2302 C CA . ASN A 1 289 ? 4.399 19.943 -3.342 1.00 68.69 289 ASN A CA 1
ATOM 2303 C C . ASN A 1 289 ? 5.567 20.838 -2.929 1.00 68.69 289 ASN A C 1
ATOM 2305 O O . ASN A 1 289 ? 6.671 20.642 -3.416 1.00 68.69 289 ASN A O 1
ATOM 2309 N N . TRP A 1 290 ? 5.361 21.757 -1.985 1.00 73.75 290 TRP A N 1
ATOM 2310 C CA . TRP A 1 290 ? 6.444 22.573 -1.433 1.00 73.75 290 TRP A CA 1
ATOM 2311 C C . TRP A 1 290 ? 7.515 21.751 -0.725 1.00 73.75 290 TRP A C 1
ATOM 2313 O O . TRP A 1 290 ? 8.698 21.990 -0.939 1.00 73.75 290 TRP A O 1
ATOM 2323 N N . GLN A 1 291 ? 7.117 20.746 0.055 1.00 77.50 291 GLN A N 1
ATOM 2324 C CA . GLN A 1 291 ? 8.071 19.821 0.673 1.00 77.50 291 GLN A CA 1
ATOM 2325 C C . GLN A 1 291 ? 8.859 19.022 -0.372 1.00 77.50 291 GLN A C 1
ATOM 2327 O O . GLN A 1 291 ? 10.050 18.781 -0.196 1.00 77.50 291 GLN A O 1
ATOM 2332 N N . GLN A 1 292 ? 8.207 18.626 -1.468 1.00 79.88 292 GLN A N 1
ATOM 2333 C CA . GLN A 1 292 ? 8.877 17.935 -2.566 1.00 79.88 292 GLN A CA 1
ATOM 2334 C C . GLN A 1 292 ? 9.878 18.849 -3.287 1.00 79.88 292 GLN A C 1
ATOM 2336 O O . GLN A 1 292 ? 11.007 18.438 -3.521 1.00 79.88 292 GLN A O 1
ATOM 2341 N N . ILE A 1 293 ? 9.494 20.095 -3.578 1.00 82.81 293 ILE A N 1
ATOM 2342 C CA . ILE A 1 293 ? 10.375 21.098 -4.196 1.00 82.81 293 ILE A CA 1
ATOM 2343 C C . ILE A 1 293 ? 11.589 21.378 -3.309 1.00 82.81 293 ILE A C 1
ATOM 2345 O O . ILE A 1 293 ? 12.703 21.446 -3.814 1.00 82.81 293 ILE A O 1
ATOM 2349 N N . ASP A 1 294 ? 11.385 21.530 -2.001 1.00 83.88 294 ASP A N 1
ATOM 2350 C CA . ASP A 1 294 ? 12.463 21.768 -1.038 1.00 83.88 294 ASP A CA 1
ATOM 2351 C C . ASP A 1 294 ? 13.461 20.599 -1.017 1.00 83.88 294 ASP A C 1
ATOM 2353 O O . ASP A 1 294 ? 14.674 20.797 -1.084 1.00 83.88 294 ASP A O 1
ATOM 2357 N N . ASN A 1 295 ? 12.955 19.362 -1.039 1.00 86.00 295 ASN A N 1
ATOM 2358 C CA . ASN A 1 295 ? 13.792 18.168 -1.122 1.00 86.00 295 ASN A CA 1
ATOM 2359 C C . ASN A 1 295 ? 14.561 18.071 -2.452 1.00 86.00 295 ASN A C 1
ATOM 2361 O O . ASN A 1 295 ? 15.756 17.770 -2.452 1.00 86.00 295 ASN A O 1
ATOM 2365 N N . ASP A 1 296 ? 13.890 18.359 -3.569 1.00 88.75 296 ASP A N 1
ATOM 2366 C CA . ASP A 1 296 ? 14.476 18.357 -4.911 1.00 88.75 296 ASP A CA 1
ATOM 2367 C C . ASP A 1 296 ? 15.575 19.426 -5.046 1.00 88.75 296 ASP A C 1
ATOM 2369 O O . ASP A 1 296 ? 16.658 19.145 -5.567 1.00 88.75 296 ASP A O 1
ATOM 2373 N N . LEU A 1 297 ? 15.331 20.638 -4.532 1.00 89.81 297 LEU A N 1
ATOM 2374 C CA . LEU A 1 297 ? 16.304 21.732 -4.488 1.00 89.81 297 LEU A CA 1
ATOM 2375 C C . LEU A 1 297 ? 17.516 21.369 -3.637 1.00 89.81 297 LEU A C 1
ATOM 2377 O O . LEU A 1 297 ? 18.648 21.528 -4.092 1.00 89.81 297 LEU A O 1
ATOM 2381 N N . TRP A 1 298 ? 17.285 20.832 -2.439 1.00 92.00 298 TRP A N 1
ATOM 2382 C CA . TRP A 1 298 ? 18.361 20.392 -1.559 1.00 92.00 298 TRP A CA 1
ATOM 2383 C C . TRP A 1 298 ? 19.221 19.314 -2.225 1.00 92.00 298 TRP A C 1
ATOM 2385 O O . TRP A 1 298 ? 20.449 19.400 -2.224 1.00 92.00 298 TRP A O 1
ATOM 2395 N N . ARG A 1 299 ? 18.590 18.318 -2.861 1.00 89.94 299 ARG A N 1
ATOM 2396 C CA . ARG A 1 299 ? 19.298 17.253 -3.581 1.00 89.94 299 ARG A CA 1
ATOM 2397 C C . ARG A 1 299 ? 20.147 17.814 -4.722 1.00 89.94 299 ARG A C 1
ATOM 2399 O O . ARG A 1 299 ? 21.299 17.407 -4.871 1.00 89.94 299 ARG A O 1
ATOM 2406 N N . LEU A 1 300 ? 19.596 18.737 -5.513 1.00 92.19 300 LEU A N 1
ATOM 2407 C CA . LEU A 1 300 ? 20.329 19.392 -6.598 1.00 92.19 300 LEU A CA 1
ATOM 2408 C C . LEU A 1 300 ? 21.499 20.227 -6.075 1.00 92.19 300 LEU A C 1
ATOM 2410 O O . LEU A 1 300 ? 22.567 20.197 -6.677 1.00 92.19 300 LEU A O 1
ATOM 2414 N N . GLU A 1 301 ? 21.331 20.931 -4.958 1.00 93.38 301 GLU A N 1
ATOM 2415 C CA . GLU A 1 301 ? 22.400 21.713 -4.333 1.00 93.38 301 GLU A CA 1
ATOM 2416 C C . GLU A 1 301 ? 23.556 20.819 -3.865 1.00 93.38 301 GLU A C 1
ATOM 2418 O O . GLU A 1 301 ? 24.718 21.097 -4.172 1.00 93.38 301 GLU A O 1
ATOM 2423 N N . GLN A 1 302 ? 23.250 19.707 -3.186 1.00 92.62 302 GLN A N 1
ATOM 2424 C CA . GLN A 1 302 ? 24.271 18.745 -2.762 1.00 92.62 302 GLN A CA 1
ATOM 2425 C C . GLN A 1 302 ? 24.998 18.133 -3.961 1.00 92.62 302 GLN A C 1
ATOM 2427 O O . GLN A 1 302 ? 26.230 18.075 -3.974 1.00 92.62 302 GLN A O 1
ATOM 2432 N N . TRP A 1 303 ? 24.250 17.725 -4.989 1.00 91.69 303 TRP A N 1
ATOM 2433 C CA . TRP A 1 303 ? 24.840 17.174 -6.204 1.00 91.69 303 TRP A CA 1
ATOM 2434 C C . TRP A 1 303 ? 25.726 18.199 -6.920 1.00 91.69 303 TRP A C 1
ATOM 2436 O O . TRP A 1 303 ? 26.860 17.873 -7.254 1.00 91.69 303 TRP A O 1
ATOM 2446 N N . LEU A 1 304 ? 25.274 19.448 -7.089 1.00 92.31 304 LEU A N 1
ATOM 2447 C CA . LEU A 1 304 ? 26.071 20.518 -7.700 1.00 92.31 304 LEU A CA 1
ATOM 2448 C C . LEU A 1 304 ? 27.362 20.784 -6.921 1.00 92.31 304 LEU A C 1
ATOM 2450 O O . LEU A 1 304 ? 28.414 20.951 -7.533 1.00 92.31 304 LEU A O 1
ATOM 2454 N N . SER A 1 305 ? 27.306 20.774 -5.587 1.00 92.12 305 SER A N 1
ATOM 2455 C CA . SER A 1 305 ? 28.487 20.956 -4.740 1.00 92.12 305 SER A CA 1
ATOM 2456 C C . SER A 1 305 ? 29.521 19.841 -4.948 1.00 92.12 305 SER A C 1
ATOM 2458 O O . SER A 1 305 ? 30.711 20.114 -5.130 1.00 92.12 305 SER A O 1
ATOM 2460 N N . MET A 1 306 ? 29.072 18.583 -4.989 1.00 87.88 306 MET A N 1
ATOM 2461 C CA . MET A 1 306 ? 29.936 17.422 -5.234 1.00 87.88 306 MET A CA 1
ATOM 2462 C C . MET A 1 306 ? 30.469 17.385 -6.673 1.00 87.88 306 MET A C 1
ATOM 2464 O O . MET A 1 306 ? 31.652 17.114 -6.890 1.00 87.88 306 MET A O 1
ATOM 2468 N N . ALA A 1 307 ? 29.618 17.694 -7.652 1.00 88.31 307 ALA A N 1
ATOM 2469 C CA . ALA A 1 307 ? 29.959 17.783 -9.068 1.00 88.31 307 ALA A CA 1
ATOM 2470 C C . ALA A 1 307 ? 31.024 18.857 -9.316 1.00 88.31 307 ALA A C 1
ATOM 2472 O O . ALA A 1 307 ? 32.017 18.604 -9.996 1.00 88.31 307 ALA A O 1
ATOM 2473 N N . GLU A 1 308 ? 30.859 20.037 -8.719 1.00 89.25 308 GLU A N 1
ATOM 2474 C CA . GLU A 1 308 ? 31.817 21.132 -8.828 1.00 89.25 308 GLU A CA 1
ATOM 2475 C C . GLU A 1 308 ? 33.153 20.780 -8.161 1.00 89.25 308 GLU A C 1
ATOM 2477 O O . GLU A 1 308 ? 34.214 21.044 -8.730 1.00 89.25 308 GLU A O 1
ATOM 2482 N N . ALA A 1 309 ? 33.131 20.151 -6.983 1.00 86.44 309 ALA A N 1
ATOM 2483 C CA . ALA A 1 309 ? 34.346 19.678 -6.323 1.00 86.44 309 ALA A CA 1
ATOM 2484 C C . ALA A 1 309 ? 35.093 18.641 -7.180 1.00 86.44 309 ALA A C 1
ATOM 2486 O O . ALA A 1 309 ? 36.311 18.743 -7.350 1.00 86.44 309 ALA A O 1
ATOM 2487 N N . SER A 1 310 ? 34.356 17.702 -7.777 1.00 83.69 310 SER A N 1
ATOM 2488 C CA . SER A 1 310 ? 34.901 16.663 -8.655 1.00 83.69 310 SER A CA 1
ATOM 2489 C C . SER A 1 310 ? 35.512 17.272 -9.919 1.00 83.69 310 SER A C 1
ATOM 2491 O O . SER A 1 310 ? 36.675 17.015 -10.220 1.00 83.69 310 SER A O 1
ATOM 2493 N N . GLN A 1 311 ? 34.806 18.182 -10.597 1.00 82.56 311 GLN A N 1
ATOM 2494 C CA . GLN A 1 311 ? 35.330 18.886 -11.773 1.00 82.56 311 GLN A CA 1
ATOM 2495 C C . GLN A 1 311 ? 36.541 19.771 -11.457 1.00 82.56 311 GLN A C 1
ATOM 2497 O O . GLN A 1 311 ? 37.481 19.827 -12.243 1.00 82.56 311 GLN A O 1
ATOM 2502 N N . ARG A 1 312 ? 36.566 20.449 -10.302 1.00 82.88 312 ARG A N 1
ATOM 2503 C CA . ARG A 1 312 ? 37.730 21.249 -9.876 1.00 82.88 312 ARG A CA 1
ATOM 2504 C C . ARG A 1 312 ? 38.961 20.391 -9.589 1.00 82.88 312 ARG A C 1
ATOM 2506 O O . ARG A 1 312 ? 40.079 20.882 -9.728 1.00 82.88 312 ARG A O 1
ATOM 2513 N N . SER A 1 313 ? 38.761 19.145 -9.160 1.00 76.25 313 SER A N 1
ATOM 2514 C CA . SER A 1 313 ? 39.847 18.194 -8.902 1.00 76.25 313 SER A CA 1
ATOM 2515 C C . SER A 1 313 ? 40.412 17.556 -10.176 1.00 76.25 313 SER A C 1
ATOM 2517 O O . SER A 1 313 ? 41.532 17.047 -10.156 1.00 76.25 313 SER A O 1
ATOM 2519 N N . GLN A 1 314 ? 39.687 17.633 -11.297 1.00 71.88 314 GLN A N 1
ATOM 2520 C CA . GLN A 1 314 ? 40.162 17.156 -12.591 1.00 71.88 314 GLN A CA 1
ATOM 2521 C C . GLN A 1 314 ? 41.210 18.123 -13.168 1.00 71.88 314 GLN A C 1
ATOM 2523 O O . GLN A 1 314 ? 40.994 19.329 -13.306 1.00 71.88 314 GLN A O 1
ATOM 2528 N N . HIS A 1 315 ? 42.388 17.593 -13.500 1.00 63.12 315 HIS A N 1
ATOM 2529 C CA . HIS A 1 315 ? 43.484 18.378 -14.064 1.00 63.12 315 HIS A CA 1
ATOM 2530 C C . HIS A 1 315 ? 43.165 18.854 -15.493 1.00 63.12 315 HIS A C 1
ATOM 2532 O O . HIS A 1 315 ? 42.760 18.081 -16.352 1.00 63.12 315 HIS A O 1
ATOM 2538 N N . THR A 1 316 ? 43.428 20.132 -15.784 1.00 60.38 316 THR A N 1
ATOM 2539 C CA . THR A 1 316 ? 43.194 20.769 -17.098 1.00 60.38 316 THR A CA 1
ATOM 2540 C C . THR A 1 316 ? 44.209 20.394 -18.183 1.00 60.38 316 THR A C 1
ATOM 2542 O O . THR A 1 316 ? 44.069 20.834 -19.325 1.00 60.38 316 THR A O 1
ATOM 2545 N N . GLN A 1 317 ? 45.240 19.608 -17.859 1.00 61.06 317 GLN A N 1
ATOM 2546 C CA . GLN A 1 317 ? 46.233 19.148 -18.829 1.00 61.06 317 GLN A CA 1
ATOM 2547 C C . GLN A 1 317 ? 46.083 17.644 -19.076 1.00 61.06 317 GLN A C 1
ATOM 2549 O O . GLN A 1 317 ? 46.140 16.880 -18.113 1.00 61.06 317 GLN A O 1
ATOM 2554 N N . PRO A 1 318 ? 45.916 17.209 -20.339 1.00 65.56 318 PRO A N 1
ATOM 2555 C CA . PRO A 1 318 ? 45.827 15.792 -20.657 1.00 65.56 318 PRO A CA 1
ATOM 2556 C C . PRO A 1 318 ? 47.149 15.101 -20.314 1.00 65.56 318 PRO A C 1
ATOM 2558 O O . PRO A 1 318 ? 48.229 15.591 -20.656 1.00 65.56 318 PRO A O 1
ATOM 2561 N N . SER A 1 319 ? 47.058 13.969 -19.620 1.00 68.00 319 SER A N 1
ATOM 2562 C CA . SER A 1 319 ? 48.208 13.116 -19.339 1.00 68.00 319 SER A CA 1
ATOM 2563 C C . SER A 1 319 ? 48.798 12.566 -20.636 1.00 68.00 319 SER A C 1
ATOM 2565 O O . SER A 1 319 ? 48.079 12.271 -21.589 1.00 68.00 319 SER A O 1
ATOM 2567 N N . ASN A 1 320 ? 50.115 12.367 -20.658 1.00 74.44 320 ASN A N 1
ATOM 2568 C CA . ASN A 1 320 ? 50.793 11.688 -21.769 1.00 74.44 320 ASN A CA 1
ATOM 2569 C C . ASN A 1 320 ? 50.766 10.155 -21.637 1.00 74.44 320 ASN A C 1
ATOM 2571 O O . ASN A 1 320 ? 51.299 9.463 -22.502 1.00 74.44 320 ASN A O 1
ATOM 2575 N N . ASP A 1 321 ? 50.201 9.648 -20.543 1.00 84.88 321 ASP A N 1
ATOM 2576 C CA . ASP A 1 321 ? 50.007 8.229 -20.281 1.00 84.88 321 ASP A CA 1
ATOM 2577 C C . ASP A 1 321 ? 48.592 7.809 -20.702 1.00 84.88 321 ASP A C 1
ATOM 2579 O O . ASP A 1 321 ? 47.635 8.574 -20.540 1.00 84.88 321 ASP A O 1
ATOM 2583 N N . ILE A 1 322 ? 48.493 6.638 -21.332 1.00 84.50 322 ILE A N 1
ATOM 2584 C CA . ILE A 1 322 ? 47.269 6.170 -21.989 1.00 84.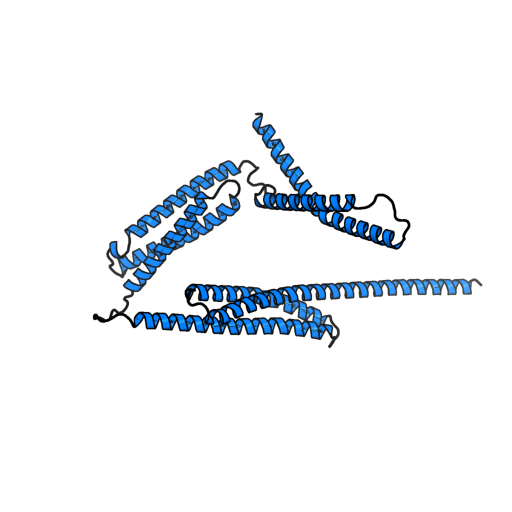50 322 ILE A CA 1
ATOM 2585 C C . ILE A 1 322 ? 46.263 5.613 -20.984 1.00 84.50 322 ILE A C 1
ATOM 2587 O O . ILE A 1 322 ? 45.071 5.867 -21.136 1.00 84.50 322 ILE A O 1
ATOM 2591 N N . ASP A 1 323 ? 46.746 4.961 -19.928 1.00 84.00 323 ASP A N 1
ATOM 2592 C CA . ASP A 1 323 ? 45.905 4.381 -18.879 1.00 84.00 323 ASP A CA 1
ATOM 2593 C C . ASP A 1 323 ? 45.198 5.497 -18.092 1.00 84.00 323 ASP A C 1
ATOM 2595 O O . ASP A 1 323 ? 43.982 5.494 -17.926 1.00 84.00 323 ASP A O 1
ATOM 2599 N N . THR A 1 324 ? 45.927 6.560 -17.736 1.00 81.69 324 THR A N 1
ATOM 2600 C CA . THR A 1 324 ? 45.348 7.725 -17.046 1.00 81.69 324 THR A CA 1
ATOM 2601 C C . THR A 1 324 ? 44.388 8.535 -17.924 1.00 81.69 324 THR A C 1
ATOM 2603 O O . THR A 1 324 ? 43.542 9.268 -17.412 1.00 81.69 324 THR A O 1
ATOM 2606 N N . LEU A 1 325 ? 44.515 8.435 -19.252 1.00 82.69 325 LEU A N 1
ATOM 2607 C CA . LEU A 1 325 ? 43.579 9.048 -20.193 1.00 82.69 325 LEU A CA 1
ATOM 2608 C C . LEU A 1 325 ? 42.289 8.224 -20.310 1.00 82.69 325 LEU A C 1
ATOM 2610 O O . LEU A 1 325 ? 41.211 8.804 -20.432 1.00 82.69 325 LEU A O 1
ATOM 2614 N N . GLU A 1 326 ? 42.386 6.895 -20.263 1.00 86.88 326 GLU A N 1
ATOM 2615 C CA . GLU A 1 326 ? 41.227 6.000 -20.228 1.00 86.88 326 GLU A CA 1
ATOM 2616 C C . GLU A 1 326 ? 40.407 6.201 -18.948 1.00 86.88 326 GLU A C 1
ATOM 2618 O O . GLU A 1 326 ? 39.194 6.403 -19.045 1.00 86.88 326 GLU A O 1
ATOM 2623 N N . ASP A 1 327 ? 41.070 6.281 -17.791 1.00 85.12 327 ASP A N 1
ATOM 2624 C CA . ASP A 1 327 ? 40.435 6.589 -16.504 1.00 85.12 327 ASP A CA 1
ATOM 2625 C C . ASP A 1 327 ? 39.709 7.943 -16.552 1.00 85.12 327 ASP A C 1
ATOM 2627 O O . ASP A 1 327 ? 38.520 8.039 -16.248 1.00 85.12 327 ASP A O 1
ATOM 2631 N N . ALA A 1 328 ? 40.374 8.989 -17.055 1.00 83.12 328 ALA A N 1
ATOM 2632 C CA . ALA A 1 328 ? 39.757 10.307 -17.185 1.00 83.12 328 ALA A CA 1
ATOM 2633 C C . ALA A 1 328 ? 38.535 10.294 -18.122 1.00 83.12 328 ALA A C 1
ATOM 2635 O O . ALA A 1 328 ? 37.537 10.965 -17.854 1.00 83.12 328 ALA A O 1
ATOM 2636 N N . ILE A 1 329 ? 38.584 9.548 -19.231 1.00 85.12 329 ILE A N 1
ATOM 2637 C CA . ILE A 1 329 ? 37.445 9.406 -20.151 1.00 85.12 329 ILE A CA 1
ATOM 2638 C C . ILE A 1 329 ? 36.287 8.667 -19.472 1.00 85.12 329 ILE A C 1
ATOM 2640 O O . ILE A 1 329 ? 35.126 9.024 -19.698 1.00 85.12 329 ILE A O 1
ATOM 2644 N N . GLN A 1 330 ? 36.587 7.653 -18.665 1.00 88.25 330 GLN A N 1
ATOM 2645 C CA . GLN A 1 330 ? 35.590 6.896 -17.922 1.00 88.25 330 GLN A CA 1
ATOM 2646 C C . GLN A 1 330 ? 34.896 7.775 -16.872 1.00 88.25 330 GLN A C 1
ATOM 2648 O O . GLN A 1 330 ? 33.665 7.840 -16.877 1.00 88.25 330 GLN A O 1
ATOM 2653 N N . ASP A 1 331 ? 35.654 8.551 -16.095 1.00 86.00 331 ASP A N 1
ATOM 2654 C CA . ASP A 1 331 ? 35.120 9.506 -15.114 1.00 86.00 331 ASP A CA 1
ATOM 2655 C C . ASP A 1 331 ? 34.193 10.546 -15.770 1.00 86.00 331 ASP A C 1
ATOM 2657 O O . ASP A 1 331 ? 33.127 10.884 -15.254 1.00 86.00 331 ASP A O 1
ATOM 2661 N N . HIS A 1 332 ? 34.558 11.047 -16.957 1.00 86.94 332 HIS A N 1
ATOM 2662 C CA . HIS A 1 332 ? 33.718 11.991 -17.703 1.00 86.94 332 HIS A CA 1
ATOM 2663 C C . HIS A 1 332 ? 32.420 11.353 -18.209 1.00 86.94 332 HIS A C 1
ATOM 2665 O O . HIS A 1 332 ? 31.387 12.023 -18.279 1.00 86.94 332 HIS A O 1
ATOM 2671 N N . ARG A 1 333 ? 32.450 10.072 -18.594 1.00 90.56 333 ARG A N 1
ATOM 2672 C CA . ARG A 1 333 ? 31.242 9.351 -19.020 1.00 90.56 333 ARG A CA 1
ATOM 2673 C C . ARG A 1 333 ? 30.294 9.131 -17.854 1.00 90.56 333 ARG A C 1
ATOM 2675 O O . ARG A 1 333 ? 29.100 9.365 -18.017 1.00 90.56 333 ARG A O 1
ATOM 2682 N N . GLU A 1 334 ? 30.822 8.722 -16.709 1.00 88.94 334 GLU A N 1
ATOM 2683 C CA . GLU A 1 334 ? 30.046 8.544 -15.482 1.00 88.94 334 GLU A CA 1
ATOM 2684 C C . GLU A 1 334 ? 29.409 9.868 -15.042 1.00 88.94 334 GLU A C 1
ATOM 2686 O O . GLU A 1 334 ? 28.196 9.938 -14.855 1.00 88.94 334 GLU A O 1
ATOM 2691 N N . PHE A 1 335 ? 30.177 10.961 -15.063 1.00 87.88 335 PHE A N 1
ATOM 2692 C CA . PHE A 1 335 ? 29.662 12.302 -14.791 1.00 87.88 335 PHE A CA 1
ATOM 2693 C C . PHE A 1 335 ? 28.495 12.709 -15.710 1.00 87.88 335 PHE A C 1
ATOM 2695 O O . PHE A 1 335 ? 27.514 13.307 -15.264 1.00 87.88 335 PHE A O 1
ATOM 2702 N N . LEU A 1 336 ? 28.580 12.402 -17.009 1.00 89.19 336 LEU A N 1
ATOM 2703 C CA . LEU A 1 336 ? 27.515 12.721 -17.966 1.00 89.19 336 LE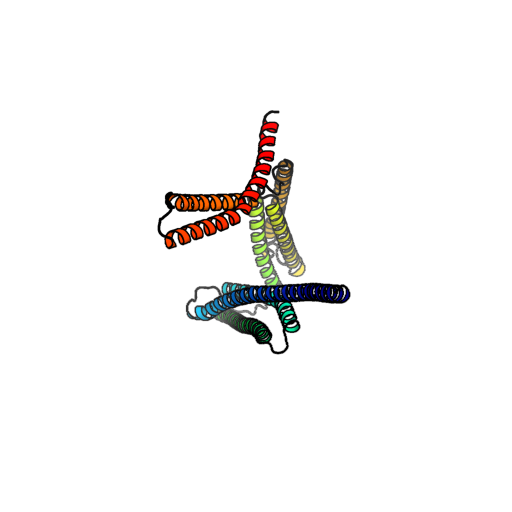U A CA 1
ATOM 2704 C C . LEU A 1 336 ? 26.247 11.884 -17.745 1.00 89.19 336 LEU A C 1
ATOM 2706 O O . LEU A 1 336 ? 25.148 12.394 -17.971 1.00 89.19 336 LEU A O 1
ATOM 2710 N N . LEU A 1 337 ? 26.383 10.630 -17.304 1.00 89.25 337 LEU A N 1
ATOM 2711 C CA . LEU A 1 337 ? 25.242 9.788 -16.930 1.00 89.25 337 LEU A CA 1
ATOM 2712 C C . LEU A 1 337 ? 24.551 10.333 -15.674 1.00 89.25 337 LEU A C 1
ATOM 2714 O O . LEU A 1 337 ? 23.325 10.475 -15.656 1.00 89.25 337 LEU A O 1
ATOM 2718 N N . ASP A 1 338 ? 25.336 10.731 -14.674 1.00 87.25 338 ASP A N 1
ATOM 2719 C CA . ASP A 1 338 ? 24.822 11.348 -13.453 1.00 87.25 338 ASP A CA 1
ATOM 2720 C C . ASP A 1 338 ? 24.111 12.674 -13.737 1.00 87.25 338 ASP A C 1
ATOM 2722 O O . ASP A 1 338 ? 23.027 12.924 -13.203 1.00 87.25 338 ASP A O 1
ATOM 2726 N N . LEU A 1 339 ? 24.656 13.505 -14.628 1.00 89.62 339 LEU A N 1
ATOM 2727 C CA . LEU A 1 339 ? 24.017 14.744 -15.074 1.00 89.62 339 LEU A CA 1
ATOM 2728 C C . LEU A 1 339 ? 22.652 14.486 -15.738 1.00 89.62 339 LEU A C 1
ATOM 2730 O O . LEU A 1 339 ? 21.683 15.193 -15.448 1.00 89.62 339 LEU A O 1
ATOM 2734 N N . ASP A 1 340 ? 22.549 13.488 -16.623 1.00 89.94 340 ASP A N 1
ATOM 2735 C CA . ASP A 1 340 ? 21.287 13.197 -17.319 1.00 89.94 340 ASP A CA 1
ATOM 2736 C C . ASP A 1 340 ? 20.210 12.675 -16.352 1.00 89.94 340 ASP A C 1
ATOM 2738 O O . ASP A 1 340 ? 19.032 13.012 -16.503 1.00 89.94 340 ASP A O 1
ATOM 2742 N N . SER A 1 341 ? 20.605 11.967 -15.286 1.00 87.38 341 SER A N 1
ATOM 2743 C CA . SER A 1 341 ? 19.676 11.500 -14.246 1.00 87.38 341 SER A CA 1
ATOM 2744 C C . SER A 1 341 ? 18.961 12.647 -13.500 1.00 87.38 341 SER A C 1
ATOM 2746 O O . SER A 1 341 ? 17.781 12.525 -13.160 1.00 87.38 341 SER A O 1
ATOM 2748 N N . HIS A 1 342 ? 19.617 13.805 -13.330 1.00 90.38 342 HIS A N 1
ATOM 2749 C CA . HIS A 1 342 ? 19.071 14.979 -12.626 1.00 90.38 342 HIS A CA 1
ATOM 2750 C C . HIS A 1 342 ? 18.221 15.902 -13.520 1.00 90.38 342 HIS A C 1
ATOM 2752 O O . HIS A 1 342 ? 17.527 16.801 -13.039 1.00 90.38 342 HIS A O 1
ATOM 2758 N N . LYS A 1 343 ? 18.208 15.671 -14.837 1.00 90.50 343 LYS A N 1
ATOM 2759 C CA . LYS A 1 343 ? 17.468 16.486 -15.815 1.00 90.50 343 LYS A CA 1
ATOM 2760 C C . LYS A 1 343 ? 15.955 16.474 -15.601 1.00 90.50 343 LYS A C 1
ATOM 2762 O O . LYS A 1 343 ? 15.279 17.453 -15.920 1.00 90.50 343 LYS A O 1
ATOM 2767 N N . SER A 1 344 ? 15.414 15.363 -15.108 1.00 87.25 344 SER A N 1
ATOM 2768 C CA . SER A 1 344 ? 13.987 15.222 -14.794 1.00 87.25 344 SER A CA 1
ATOM 2769 C C . SER A 1 344 ? 13.563 16.166 -13.661 1.00 87.25 344 SER A C 1
ATOM 2771 O O . SER A 1 344 ? 12.545 16.842 -13.797 1.00 87.25 344 SER A O 1
ATOM 2773 N N . ILE A 1 345 ? 14.401 16.291 -12.626 1.00 87.00 345 ILE A N 1
ATOM 2774 C CA . ILE A 1 345 ? 14.200 17.159 -11.457 1.00 87.00 345 ILE A CA 1
ATOM 2775 C C . ILE A 1 345 ? 14.249 18.639 -11.862 1.00 87.00 345 ILE A C 1
ATOM 2777 O O . ILE A 1 345 ? 13.406 19.438 -11.472 1.00 87.00 345 ILE A O 1
ATOM 2781 N N . ILE A 1 346 ? 15.190 19.024 -12.728 1.00 87.75 346 ILE A N 1
ATOM 2782 C CA . ILE A 1 346 ? 15.269 20.411 -13.222 1.00 87.75 346 ILE A CA 1
ATOM 2783 C C . ILE A 1 346 ? 14.025 20.775 -14.050 1.00 87.75 346 ILE A C 1
ATOM 2785 O O . ILE A 1 346 ? 13.512 21.891 -13.966 1.00 87.75 346 ILE A O 1
ATOM 2789 N N . LYS A 1 347 ? 13.509 19.837 -14.853 1.00 86.00 347 LYS A N 1
ATOM 2790 C CA . LYS A 1 347 ? 12.284 20.060 -15.633 1.00 86.00 347 LYS A CA 1
ATOM 2791 C C . LYS A 1 347 ? 11.052 20.214 -14.745 1.00 86.00 347 LYS A C 1
ATOM 2793 O O . LYS A 1 347 ? 10.253 21.106 -15.018 1.00 86.00 347 LYS A O 1
ATOM 2798 N N . SER A 1 348 ? 10.890 19.377 -13.716 1.00 83.62 348 SER A N 1
ATOM 2799 C CA . SER A 1 348 ? 9.780 19.523 -12.766 1.00 83.62 348 SER A CA 1
ATOM 2800 C C . SER A 1 348 ? 9.873 20.854 -12.025 1.00 83.62 348 SER A C 1
ATOM 2802 O O . SER A 1 348 ? 8.880 21.576 -11.963 1.00 83.62 348 SER A O 1
ATOM 2804 N N . LEU A 1 349 ? 11.071 21.233 -11.569 1.00 85.44 349 LEU A N 1
ATOM 2805 C CA . LEU A 1 349 ? 11.310 22.510 -10.902 1.00 85.44 349 LEU A CA 1
ATOM 2806 C C . LEU A 1 349 ? 10.963 23.710 -11.795 1.00 85.44 349 LEU A C 1
ATOM 2808 O O . LEU A 1 349 ? 10.333 24.648 -11.322 1.00 85.44 349 LEU A O 1
ATOM 2812 N N . ASN A 1 350 ? 11.307 23.675 -13.086 1.00 84.31 350 ASN A N 1
ATOM 2813 C CA . ASN A 1 350 ? 10.968 24.752 -14.023 1.00 84.31 350 ASN A CA 1
ATOM 2814 C C . ASN A 1 350 ? 9.456 24.905 -14.230 1.00 84.31 350 ASN A C 1
ATOM 2816 O O . ASN A 1 350 ? 8.960 26.027 -14.232 1.00 84.31 350 ASN A O 1
ATOM 2820 N N . ILE A 1 351 ? 8.722 23.796 -14.377 1.00 82.19 351 ILE A N 1
ATOM 2821 C CA . ILE A 1 351 ? 7.259 23.819 -14.550 1.00 82.19 351 ILE A CA 1
ATOM 2822 C C . ILE A 1 351 ? 6.592 24.422 -13.312 1.00 82.19 351 ILE A C 1
ATOM 2824 O O . ILE A 1 351 ? 5.713 25.276 -13.420 1.00 82.19 351 ILE A O 1
ATOM 2828 N N . VAL A 1 352 ? 7.026 23.990 -12.128 1.00 78.75 352 VAL A N 1
ATOM 2829 C CA . VAL A 1 352 ? 6.477 24.497 -10.871 1.00 78.75 352 VAL A CA 1
ATOM 2830 C C . VAL A 1 352 ? 6.908 25.945 -10.625 1.00 78.75 352 VAL A C 1
ATOM 2832 O O . VAL A 1 352 ? 6.094 26.752 -10.196 1.00 78.75 352 VAL A O 1
ATOM 2835 N N . GLY A 1 353 ? 8.145 26.312 -10.957 1.00 75.81 353 GLY A N 1
ATOM 2836 C CA . GLY A 1 353 ? 8.654 27.678 -10.842 1.00 75.81 353 GLY A CA 1
ATOM 2837 C C . GLY A 1 353 ? 7.931 28.673 -11.752 1.00 75.81 353 GLY A C 1
ATOM 2838 O O . GLY A 1 353 ? 7.579 29.760 -11.300 1.00 75.81 353 GLY A O 1
ATOM 2839 N N . GLU A 1 354 ? 7.646 28.303 -13.004 1.00 78.62 354 GLU A N 1
ATOM 2840 C CA . GLU A 1 354 ? 6.841 29.117 -13.928 1.00 78.62 354 GLU A CA 1
ATOM 2841 C C . GLU A 1 354 ? 5.420 29.315 -13.388 1.00 78.62 354 GLU A C 1
ATOM 2843 O O . GLU A 1 354 ? 4.905 30.432 -13.346 1.00 78.62 354 GLU A O 1
ATOM 2848 N N . HIS A 1 355 ? 4.820 28.242 -12.881 1.00 77.94 355 HIS A N 1
ATOM 2849 C CA . HIS A 1 355 ? 3.504 28.280 -12.265 1.00 77.94 355 HIS A CA 1
ATOM 2850 C C . HIS A 1 355 ? 3.460 29.170 -11.006 1.00 77.94 355 HIS A C 1
ATOM 2852 O O . HIS A 1 355 ? 2.581 30.020 -10.858 1.00 77.94 355 HIS A O 1
ATOM 2858 N N . LEU A 1 356 ? 4.449 29.050 -10.121 1.00 70.62 356 LEU A N 1
ATOM 2859 C CA . LEU A 1 356 ? 4.568 29.898 -8.936 1.00 70.62 356 LEU A CA 1
ATOM 2860 C C . LEU A 1 356 ? 4.760 31.370 -9.303 1.00 70.62 356 LEU A C 1
ATOM 2862 O O . LEU A 1 356 ? 4.113 32.232 -8.711 1.00 70.62 356 LEU A O 1
ATOM 2866 N N . ALA A 1 357 ? 5.588 31.656 -10.311 1.00 71.69 357 ALA A N 1
ATOM 2867 C CA . ALA A 1 357 ? 5.798 33.012 -10.802 1.00 71.69 357 ALA A CA 1
ATOM 2868 C C . ALA A 1 357 ? 4.482 33.650 -11.277 1.00 71.69 357 ALA A C 1
ATOM 2870 O O . ALA A 1 357 ? 4.211 34.803 -10.933 1.00 71.69 357 ALA A O 1
ATOM 2871 N N . THR A 1 358 ? 3.631 32.896 -11.989 1.00 67.94 358 THR A N 1
ATOM 2872 C CA . THR A 1 358 ? 2.306 33.385 -12.412 1.00 67.94 358 THR A CA 1
ATOM 2873 C C . THR A 1 358 ? 1.406 33.735 -11.228 1.00 67.94 358 THR A C 1
ATOM 2875 O O . THR A 1 358 ? 0.848 34.828 -11.205 1.00 67.94 358 THR A O 1
ATOM 2878 N N . HIS A 1 359 ? 1.371 32.900 -10.187 1.00 66.94 359 HIS A N 1
ATOM 2879 C CA . HIS A 1 359 ? 0.595 33.191 -8.980 1.00 66.94 359 HIS A CA 1
ATOM 2880 C C . HIS A 1 359 ? 1.143 34.377 -8.176 1.00 66.94 359 HIS A C 1
ATOM 2882 O O . HIS A 1 359 ? 0.366 35.183 -7.675 1.00 66.94 359 HIS A O 1
ATOM 2888 N N . THR A 1 360 ? 2.465 34.541 -8.075 1.00 60.47 360 THR A N 1
ATOM 2889 C CA . THR A 1 360 ? 3.056 35.697 -7.376 1.00 60.47 360 THR A CA 1
ATOM 2890 C C . THR A 1 360 ? 2.841 37.021 -8.118 1.00 60.47 360 THR A C 1
ATOM 2892 O O . THR A 1 360 ? 2.636 38.052 -7.481 1.00 60.47 360 THR A O 1
ATOM 2895 N N . LEU A 1 361 ? 2.829 37.016 -9.455 1.00 54.97 361 LEU A N 1
ATOM 2896 C CA . LEU A 1 361 ? 2.624 38.222 -10.268 1.00 54.97 361 LEU A CA 1
ATOM 2897 C C . LEU A 1 361 ? 1.184 38.753 -10.210 1.00 54.97 361 LEU A C 1
ATOM 2899 O O . LEU A 1 361 ? 0.987 39.966 -10.306 1.00 54.97 361 LEU A O 1
ATOM 2903 N N . ASP A 1 362 ? 0.195 37.878 -10.028 1.00 50.84 362 ASP A N 1
ATOM 2904 C CA . ASP A 1 362 ? -1.197 38.298 -9.836 1.00 50.84 362 ASP A CA 1
ATOM 2905 C C . ASP A 1 362 ? -1.399 38.959 -8.459 1.00 50.84 362 ASP A C 1
ATOM 2907 O O . ASP A 1 362 ? -2.074 39.985 -8.367 1.00 50.84 362 ASP A O 1
ATOM 2911 N N . THR A 1 363 ? -0.667 38.527 -7.420 1.00 47.62 363 THR A N 1
ATOM 2912 C CA . THR A 1 363 ? -0.711 39.195 -6.101 1.00 47.62 363 THR A CA 1
ATOM 2913 C C . THR A 1 363 ? -0.181 40.636 -6.110 1.00 47.62 363 THR A C 1
ATOM 2915 O O . THR A 1 363 ? -0.694 41.490 -5.387 1.00 47.62 363 THR A O 1
ATOM 2918 N N . GLU A 1 364 ? 0.813 40.962 -6.947 1.00 42.41 364 GLU A N 1
ATOM 2919 C CA . GLU A 1 364 ? 1.311 42.342 -7.074 1.00 42.41 364 GLU A CA 1
ATOM 2920 C C . GLU A 1 364 ? 0.356 43.268 -7.842 1.00 42.41 364 GLU A C 1
ATOM 2922 O O . GLU A 1 364 ? 0.435 44.493 -7.690 1.00 42.41 364 GLU A O 1
ATOM 2927 N N . LYS A 1 365 ? -0.528 42.706 -8.676 1.00 46.50 365 LYS A N 1
ATOM 2928 C CA . LYS A 1 365 ? -1.565 43.464 -9.386 1.00 46.50 365 LYS A CA 1
ATOM 2929 C C . LYS A 1 365 ? -2.763 43.739 -8.489 1.00 46.50 365 LYS A C 1
ATOM 2931 O O . LYS A 1 365 ? -3.196 44.887 -8.446 1.00 46.50 365 LYS A O 1
ATOM 2936 N N . ASP A 1 366 ? -3.211 42.750 -7.721 1.00 40.28 366 ASP A N 1
ATOM 2937 C CA . ASP A 1 366 ? -4.350 42.905 -6.809 1.00 40.28 366 ASP A CA 1
ATOM 2938 C C . ASP A 1 366 ? -4.049 43.853 -5.637 1.00 40.28 366 ASP A C 1
ATOM 2940 O O . ASP A 1 366 ? -4.943 44.535 -5.146 1.00 40.28 366 ASP A O 1
ATOM 2944 N N . CYS A 1 367 ? -2.779 44.001 -5.241 1.00 42.22 367 CYS A N 1
ATOM 2945 C CA . CYS A 1 367 ? -2.352 44.948 -4.201 1.00 42.22 367 CYS A CA 1
ATOM 2946 C C . CYS A 1 367 ? -2.189 46.408 -4.694 1.00 42.22 367 CYS A C 1
ATOM 2948 O O . CYS A 1 367 ? -1.865 47.296 -3.902 1.00 42.22 367 CYS A O 1
ATOM 2950 N N . LYS A 1 368 ? -2.341 46.673 -6.003 1.00 39.84 368 LYS A N 1
ATOM 2951 C CA . LYS A 1 368 ? -2.178 48.008 -6.627 1.00 39.84 368 LYS A CA 1
ATOM 2952 C C . LYS A 1 368 ? -3.485 48.624 -7.144 1.00 39.84 368 LYS A C 1
ATOM 2954 O O . LYS A 1 368 ? -3.439 49.684 -7.775 1.00 39.84 368 LYS A O 1
ATOM 2959 N N . THR A 1 369 ? -4.620 48.008 -6.845 1.00 35.25 369 THR A N 1
ATOM 2960 C CA . THR A 1 369 ? -5.976 48.560 -7.017 1.00 35.25 369 THR A CA 1
ATOM 2961 C C . THR A 1 369 ? -6.608 48.779 -5.659 1.00 35.25 369 THR A C 1
ATOM 2963 O O . THR A 1 369 ? -7.340 49.787 -5.529 1.00 35.25 369 THR A O 1
#

Foldseek 3Di:
DVVVVVVVVVVVVVVVVVVVVVVVVVVVVVVLVVVLVVLLVVLVVLLVVLVVLLVVLVVVLVCLVVCVPPDPPDDLVVSLVVLVVSVVSLVVSVVVLVVSVVSLVVSLVSDPPPDPSNVVSVVSSVVSVVSSVVSVVSSVVVNVVSVVVVVVVVVVVVVPDDDDDDDDPCDVLNVLLVVLVVLLVQLVVLLVQLVVLLVPDDLQCPPVSVVVNVVSLVSNVVSLVVNVVSLCCCVPVVVDDCVSSVVVSSVVSVVSSVVSVVSNVVSNVVSVVVPVPVQRPPPLNHPVNVVVLVVLVVVVVVVVVVLVVVVVPDDPDDDPDPVVNVVVVVVVVVSVVVVVVSVVSVVVNVVSVVVVVVVVVVVVVVVVD